Protein AF-A0A8K0QST6-F1 (afdb_monomer)

Mean predicted aligned error: 19.95 Å

InterPro domains:
  IPR013087 Zinc finger C2H2-type [PS50157] (115-146)

Foldseek 3Di:
DDDDDDDDDDDDDDDDPDPPDDPPDDPDPPDDPDDDDDDPPPDPPPPPPPPDDDDDDPPPPPPPPPPDPDDDDDDDPPDPDDPPPPPPPVPPPPPVPPPPCPVPDQWDQDPVRWTAGPDPVRPPDTHNDPVVSVVCCCQPVPPDQDFAAAPPCPDCRHPNNVHGTDSDPVVNVVCCVVPPD

Organism: NCBI:txid798071

Solvent-accessible surface area (backbone atoms only — not comparable to full-atom values): 12922 Å² total; per-residue (Å²): 143,80,87,87,75,84,84,81,81,80,80,84,76,86,76,80,81,76,83,78,80,74,78,80,78,78,82,73,85,76,78,77,82,81,89,80,77,93,72,90,77,85,72,78,77,79,77,77,84,71,82,78,76,83,88,76,79,89,75,80,74,78,76,77,78,80,73,78,91,76,76,91,76,85,79,73,95,81,75,89,74,74,89,69,81,72,77,70,77,68,74,82,76,74,71,76,74,84,62,88,65,68,74,77,78,68,50,49,78,44,96,88,68,31,35,30,50,67,49,80,96,40,67,87,48,70,27,84,43,69,70,55,47,55,49,46,43,60,72,72,63,42,87,80,68,64,73,44,61,48,86,50,68,88,39,66,40,4,73,84,58,69,37,72,59,30,80,42,68,70,58,45,54,53,46,45,57,73,76,68,107

pLDDT: mean 72.48, std 19.53, range [37.81, 97.88]

Sequence (181 aa):
MDLNQPLLYTAPGTSSLVEMSCPAATASSFDPPSSSNLIPHSIQHTIWTGAVTNNGEPSCNFETHASDFRSLQDPSADDVIYLGQRSRKRRAVAEAIDTDDAAMRIGSVLSNRKFACDDEDCAGQTFARLAELRRHHFTHHAVDKPNFWCHVPTCPRSVSRGGEAFHRRDKLVAHVKSMHS

Secondary structure (DSSP, 8-state):
---------PPP------------------PPP--------------------S----------------------S-----------------------------EEE-TTS-EEE-SGGGTT-EESSHHHHHHHHHHHT-SS-PPB-B--TTSTTBGGGT-PPBSSHHHHHHHHHHH--

Radius of gyration: 31.67 Å; Cα contacts (8 Å, |Δi|>4): 102; chains: 1; bounding box: 87×80×59 Å

Structure (mmCIF, N/CA/C/O backbone):
data_AF-A0A8K0QST6-F1
#
_entry.id   AF-A0A8K0QST6-F1
#
loop_
_atom_site.group_PDB
_atom_site.id
_atom_site.type_symbol
_atom_site.label_atom_id
_atom_site.label_alt_id
_atom_site.label_comp_id
_atom_site.label_asym_id
_atom_site.label_entity_id
_atom_site.label_seq_id
_atom_site.pdbx_PDB_ins_code
_atom_site.Cartn_x
_atom_site.Cartn_y
_atom_site.Cartn_z
_atom_site.occupancy
_atom_site.B_iso_or_equiv
_atom_site.auth_seq_id
_atom_site.auth_comp_id
_atom_site.auth_asym_id
_atom_site.auth_atom_id
_atom_site.pdbx_PDB_model_num
ATOM 1 N N . MET A 1 1 ? 54.397 -19.574 34.431 1.00 53.00 1 MET A N 1
ATOM 2 C CA . MET A 1 1 ? 54.732 -19.300 33.024 1.00 53.00 1 MET A CA 1
ATOM 3 C C . MET A 1 1 ? 53.508 -19.659 32.219 1.00 53.00 1 MET A C 1
ATOM 5 O O . MET A 1 1 ? 53.265 -20.840 32.059 1.00 53.00 1 MET A O 1
ATOM 9 N N . ASP A 1 2 ? 52.723 -18.671 31.802 1.00 50.09 2 ASP A N 1
ATOM 10 C CA . ASP A 1 2 ? 51.681 -18.877 30.796 1.00 50.09 2 ASP A CA 1
ATOM 11 C C . ASP A 1 2 ? 51.633 -17.619 29.924 1.00 50.09 2 ASP A C 1
ATOM 13 O O . ASP A 1 2 ? 51.472 -16.501 30.419 1.00 50.09 2 ASP A O 1
ATOM 17 N N . LEU A 1 3 ? 51.963 -17.811 28.64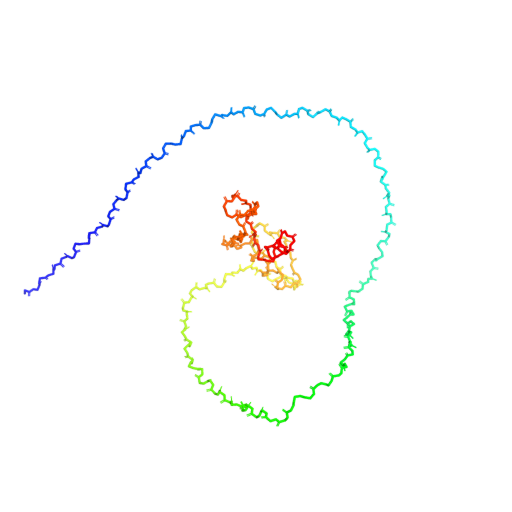8 1.00 63.06 3 LEU A N 1
ATOM 18 C CA . LEU A 1 3 ? 52.225 -16.782 27.646 1.00 63.06 3 LEU A CA 1
ATOM 19 C C . LEU A 1 3 ? 50.901 -16.346 27.018 1.00 63.06 3 LEU A C 1
ATOM 21 O O . LEU A 1 3 ? 50.389 -16.983 26.104 1.00 63.06 3 LEU A O 1
ATOM 25 N N . ASN A 1 4 ? 50.367 -15.229 27.503 1.00 67.12 4 ASN A N 1
ATOM 26 C CA . ASN A 1 4 ? 49.232 -14.541 26.903 1.00 67.12 4 ASN A CA 1
ATOM 27 C C . ASN A 1 4 ? 49.709 -13.774 25.652 1.00 67.12 4 ASN A C 1
ATOM 29 O O . ASN A 1 4 ? 50.319 -12.709 25.772 1.00 67.12 4 ASN A O 1
ATOM 33 N N . GLN A 1 5 ? 49.510 -14.347 24.460 1.00 67.75 5 GLN A N 1
ATOM 34 C CA . GLN A 1 5 ? 49.808 -13.686 23.185 1.00 67.75 5 GLN A CA 1
ATOM 35 C C . GLN A 1 5 ? 48.589 -12.906 22.660 1.00 67.75 5 GLN A C 1
ATOM 37 O O . GLN A 1 5 ? 47.498 -13.472 22.587 1.00 67.75 5 GLN A O 1
ATOM 42 N N . PRO A 1 6 ? 48.753 -11.642 22.225 1.00 68.50 6 PRO A N 1
ATOM 43 C CA . PRO A 1 6 ? 47.691 -10.896 21.563 1.00 68.50 6 PRO A CA 1
ATOM 44 C C . PRO A 1 6 ? 47.579 -11.283 20.079 1.00 68.50 6 PRO A C 1
ATOM 46 O O . PRO A 1 6 ? 48.554 -11.230 19.327 1.00 68.50 6 PRO A O 1
ATOM 49 N N . LEU A 1 7 ? 46.366 -11.632 19.648 1.00 65.81 7 LEU A N 1
ATOM 50 C CA . LEU A 1 7 ? 46.022 -11.827 18.240 1.00 65.81 7 LEU A CA 1
ATOM 51 C C . LEU A 1 7 ? 45.989 -10.469 17.522 1.00 65.81 7 LEU A C 1
ATOM 53 O O . LEU A 1 7 ? 45.112 -9.642 17.766 1.00 65.81 7 LEU A O 1
ATOM 57 N N . LEU A 1 8 ? 46.949 -10.245 16.625 1.00 60.12 8 LEU A N 1
ATOM 58 C CA . LEU A 1 8 ? 46.965 -9.110 15.703 1.00 60.12 8 LEU A CA 1
ATOM 59 C C . LEU A 1 8 ? 45.936 -9.350 14.589 1.00 60.12 8 LEU A C 1
ATOM 61 O O . LEU A 1 8 ? 46.171 -10.128 13.667 1.00 60.12 8 LEU A O 1
ATOM 65 N N . TYR A 1 9 ? 44.788 -8.682 14.682 1.00 65.62 9 TYR A N 1
ATOM 66 C CA . TYR A 1 9 ? 43.758 -8.686 13.645 1.00 65.62 9 TYR A CA 1
ATOM 67 C C . TYR A 1 9 ? 44.162 -7.729 12.515 1.00 65.62 9 TYR A C 1
ATOM 69 O O . TYR A 1 9 ? 44.248 -6.516 12.707 1.00 65.62 9 TYR A O 1
ATOM 77 N N . THR A 1 10 ? 44.456 -8.274 11.336 1.00 62.53 10 THR A N 1
ATOM 78 C CA . THR A 1 10 ? 44.800 -7.503 10.134 1.00 62.53 10 THR A CA 1
ATOM 79 C C . THR A 1 10 ? 43.512 -7.009 9.470 1.00 62.53 10 THR A C 1
ATOM 81 O O . THR A 1 10 ? 42.653 -7.809 9.104 1.00 62.53 10 THR A O 1
ATOM 84 N N . ALA A 1 11 ? 43.352 -5.692 9.335 1.00 64.88 11 ALA A N 1
ATOM 85 C CA . ALA A 1 11 ? 42.203 -5.088 8.663 1.00 64.88 11 ALA A CA 1
ATOM 86 C C . ALA A 1 11 ? 42.247 -5.332 7.136 1.00 64.88 11 ALA A C 1
ATOM 88 O O . ALA A 1 11 ? 43.329 -5.273 6.545 1.00 64.88 11 ALA A O 1
ATOM 89 N N . PRO A 1 12 ? 41.101 -5.575 6.472 1.00 63.59 12 PRO A N 1
ATOM 90 C CA . PRO A 1 12 ? 41.053 -5.724 5.025 1.00 63.59 12 PRO A CA 1
ATOM 91 C C . PRO A 1 12 ? 41.121 -4.374 4.294 1.00 63.59 12 PRO A C 1
ATOM 93 O O . PRO A 1 12 ? 40.372 -3.445 4.581 1.00 63.59 12 PRO A O 1
ATOM 96 N N . GLY A 1 13 ? 42.037 -4.344 3.323 1.00 55.75 13 GLY A N 1
ATOM 97 C CA . GLY A 1 13 ? 42.073 -3.565 2.082 1.00 55.75 13 GLY A CA 1
ATOM 98 C C . GLY A 1 13 ? 41.191 -2.325 1.958 1.00 55.75 13 GLY A C 1
ATOM 99 O O . GLY A 1 13 ? 39.999 -2.405 1.667 1.00 55.75 13 GLY A O 1
ATOM 100 N N . THR A 1 14 ? 41.843 -1.168 2.003 1.00 55.06 14 THR A N 1
ATOM 101 C CA . THR A 1 14 ? 41.361 0.082 1.420 1.00 55.06 14 THR A CA 1
ATOM 102 C C . THR A 1 14 ? 41.120 -0.109 -0.080 1.00 55.06 14 THR A C 1
ATOM 104 O O . THR A 1 14 ? 42.050 -0.186 -0.882 1.00 55.06 14 THR A O 1
ATOM 107 N N . SER A 1 15 ? 39.850 -0.210 -0.472 1.00 58.59 15 SER A N 1
ATOM 108 C CA . SER A 1 15 ? 39.467 -0.157 -1.881 1.00 58.59 15 SER A CA 1
ATOM 109 C C . SER A 1 15 ? 39.685 1.259 -2.401 1.00 58.59 15 SER A C 1
ATOM 111 O O . SER A 1 15 ? 39.132 2.229 -1.887 1.00 58.59 15 SER A O 1
ATOM 113 N N . SER A 1 16 ? 40.554 1.340 -3.402 1.00 58.97 16 SER A N 1
ATOM 114 C CA . SER A 1 16 ? 40.892 2.519 -4.186 1.00 58.97 16 SER A CA 1
ATOM 115 C C . SER A 1 16 ? 39.624 3.190 -4.731 1.00 58.97 16 SER A C 1
ATOM 117 O O . SER A 1 16 ? 38.897 2.606 -5.533 1.00 58.97 16 SER A O 1
ATOM 119 N N . LEU A 1 17 ? 39.356 4.415 -4.274 1.00 52.00 17 LEU A N 1
ATOM 120 C CA . LEU A 1 17 ? 38.389 5.316 -4.893 1.00 52.00 17 LEU A CA 1
ATOM 121 C C . LEU A 1 17 ? 38.984 5.799 -6.216 1.00 52.00 17 LEU A C 1
ATOM 123 O O . LEU A 1 17 ? 39.862 6.658 -6.239 1.00 52.00 17 LEU A O 1
ATOM 127 N N . VAL A 1 18 ? 38.517 5.224 -7.319 1.00 67.25 18 VAL A N 1
ATOM 128 C CA . VAL A 1 18 ? 38.707 5.807 -8.645 1.00 67.25 18 VAL A CA 1
ATOM 129 C C . VAL A 1 18 ? 37.730 6.978 -8.740 1.00 67.25 18 VAL A C 1
ATOM 131 O O . VAL A 1 18 ? 36.517 6.775 -8.772 1.00 67.25 18 VAL A O 1
ATOM 134 N N . GLU A 1 19 ? 38.251 8.205 -8.727 1.00 60.53 19 GLU A N 1
ATOM 135 C CA . GLU A 1 19 ? 37.489 9.409 -9.058 1.00 60.53 19 GLU A CA 1
ATOM 136 C C . GLU A 1 19 ? 36.952 9.287 -10.490 1.00 60.53 19 GLU 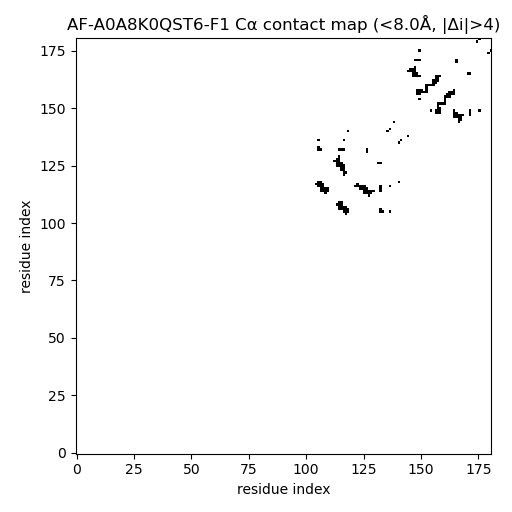A C 1
ATOM 138 O O . GLU A 1 19 ? 37.661 9.496 -11.475 1.00 60.53 19 GLU A O 1
ATOM 143 N N . MET A 1 20 ? 35.674 8.942 -10.618 1.00 67.75 20 MET A N 1
ATOM 144 C CA . MET A 1 20 ? 34.923 9.143 -11.851 1.00 67.75 20 MET A CA 1
ATOM 145 C C . MET A 1 20 ? 34.547 10.621 -11.934 1.00 67.75 20 MET A C 1
ATOM 147 O O . MET A 1 20 ? 33.553 11.071 -11.369 1.00 67.75 20 MET A O 1
ATOM 151 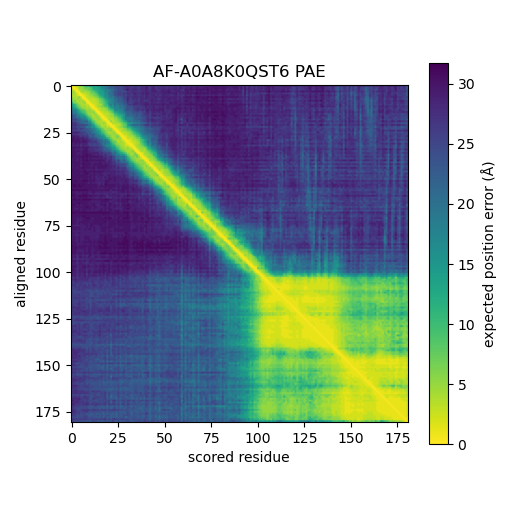N N . SER A 1 21 ? 35.392 11.381 -12.630 1.00 69.56 21 SER A N 1
ATOM 152 C CA . SER A 1 21 ? 35.118 12.759 -13.027 1.00 69.56 21 SER A CA 1
ATOM 153 C C . SER A 1 21 ? 33.932 12.775 -13.999 1.00 69.56 21 SER A C 1
ATOM 155 O O . SER A 1 21 ? 34.039 12.333 -15.144 1.00 69.56 21 SER A O 1
ATOM 157 N N . CYS A 1 22 ? 32.772 13.231 -13.528 1.00 62.06 22 CYS A N 1
ATOM 158 C CA . CYS A 1 22 ? 31.601 13.444 -14.371 1.00 62.06 22 CYS A CA 1
ATOM 159 C C . CYS A 1 22 ? 31.826 14.685 -15.255 1.00 62.06 22 CYS A C 1
ATOM 161 O O . CYS A 1 22 ? 32.106 15.758 -14.713 1.00 62.06 22 CYS A O 1
ATOM 163 N N . PRO A 1 23 ? 31.670 14.602 -16.589 1.00 66.81 23 PRO A N 1
ATOM 164 C CA . PRO A 1 23 ? 31.668 15.791 -17.428 1.00 66.81 23 PRO A CA 1
ATOM 165 C C . PRO A 1 23 ? 30.451 16.652 -17.075 1.00 66.81 23 PRO A C 1
ATOM 167 O O . PRO A 1 23 ? 29.322 16.162 -17.011 1.00 66.81 23 PRO A O 1
ATOM 170 N N . ALA A 1 24 ? 30.697 17.939 -16.835 1.00 54.19 24 ALA A N 1
ATOM 171 C CA . ALA A 1 24 ? 29.668 18.935 -16.593 1.00 54.19 24 ALA A CA 1
ATOM 172 C C . ALA A 1 24 ? 28.639 18.907 -17.733 1.00 54.19 24 ALA A C 1
ATOM 174 O O . ALA A 1 24 ? 28.949 19.242 -18.879 1.00 54.19 24 ALA A O 1
ATOM 175 N N . ALA A 1 25 ? 27.413 18.490 -17.411 1.00 53.12 25 ALA A N 1
ATOM 176 C CA . ALA A 1 25 ? 26.279 18.610 -18.305 1.00 53.12 25 ALA A CA 1
ATOM 177 C C . ALA A 1 25 ? 26.068 20.099 -18.593 1.00 53.12 25 ALA A C 1
ATOM 179 O O . ALA A 1 25 ? 25.740 20.894 -17.712 1.00 53.12 25 ALA A O 1
ATOM 180 N N . THR A 1 26 ? 26.322 20.472 -19.839 1.00 62.22 26 THR A N 1
ATOM 181 C CA . THR A 1 26 ? 26.028 21.785 -20.390 1.00 62.22 26 THR A CA 1
ATOM 182 C C . THR A 1 26 ? 24.521 21.984 -20.271 1.00 62.22 26 THR A C 1
ATOM 184 O O . THR A 1 26 ? 23.742 21.255 -20.882 1.00 62.22 26 THR A O 1
ATOM 187 N N . ALA A 1 27 ? 24.106 22.934 -19.435 1.00 50.72 27 ALA A N 1
ATOM 188 C CA . ALA A 1 27 ? 22.718 23.340 -19.314 1.00 50.72 27 ALA A CA 1
ATOM 189 C C . ALA A 1 27 ? 22.259 23.926 -20.658 1.00 50.72 27 ALA A C 1
ATOM 191 O O . ALA A 1 27 ? 22.516 25.089 -20.961 1.00 50.72 27 ALA A O 1
ATOM 192 N N . SER A 1 28 ? 21.609 23.109 -21.488 1.00 58.53 28 SER A N 1
ATOM 193 C CA . SER A 1 28 ? 20.831 23.611 -22.612 1.00 58.53 28 SER A CA 1
ATOM 194 C C . SER A 1 28 ? 19.585 24.275 -22.038 1.00 58.53 28 SER A C 1
ATOM 196 O O . SER A 1 28 ? 18.713 23.601 -21.484 1.00 58.53 28 SER A O 1
ATOM 198 N N . SER A 1 29 ? 19.528 25.597 -22.150 1.00 55.06 29 SER A N 1
ATOM 199 C CA . SER A 1 29 ? 18.337 26.407 -21.934 1.00 55.06 29 SER A CA 1
ATOM 200 C C . SER A 1 29 ? 17.209 25.887 -22.825 1.00 55.06 29 SER A C 1
ATOM 202 O O . SER A 1 29 ? 17.181 26.139 -24.027 1.00 55.06 29 SER A O 1
ATOM 204 N N . PHE A 1 30 ? 16.304 25.107 -22.242 1.00 59.19 30 PHE A N 1
ATOM 205 C CA . PHE A 1 30 ? 15.021 24.810 -22.858 1.00 59.19 30 PHE A CA 1
ATOM 206 C C . PHE A 1 30 ? 14.083 25.944 -22.462 1.00 59.19 30 PHE A C 1
ATOM 208 O O . PHE A 1 30 ? 13.578 25.981 -21.339 1.00 59.19 30 PHE A O 1
ATOM 215 N N . ASP A 1 31 ? 13.912 26.902 -23.368 1.00 61.91 31 ASP A N 1
ATOM 216 C CA . ASP A 1 31 ? 12.886 27.928 -23.246 1.00 61.91 31 ASP A CA 1
ATOM 217 C C . ASP A 1 31 ? 11.511 27.242 -23.154 1.00 61.91 31 ASP A C 1
ATOM 219 O O . ASP A 1 31 ? 11.150 26.469 -24.051 1.00 61.91 31 ASP A O 1
ATOM 223 N N . PRO A 1 32 ? 10.721 27.465 -22.087 1.00 70.69 32 PRO A N 1
ATOM 224 C CA . PRO A 1 32 ? 9.349 26.987 -22.060 1.00 70.69 32 PRO A CA 1
ATOM 225 C C . PRO A 1 32 ? 8.548 27.725 -23.145 1.00 70.69 32 PRO A C 1
ATOM 227 O O . PRO A 1 32 ? 8.639 28.953 -23.240 1.00 70.69 32 PRO A O 1
ATOM 230 N N . PRO A 1 33 ? 7.740 27.026 -23.966 1.00 63.94 33 PRO A N 1
ATOM 231 C CA . PRO A 1 33 ? 6.878 27.699 -24.921 1.00 63.94 33 PRO A CA 1
ATOM 232 C C . PRO A 1 33 ? 5.880 28.581 -24.171 1.00 63.94 33 PRO A C 1
ATOM 234 O O . PRO A 1 33 ? 5.115 28.122 -23.322 1.00 63.94 33 PRO A O 1
ATOM 237 N N . SER A 1 34 ? 5.930 29.866 -24.509 1.00 59.41 34 SER A N 1
ATOM 238 C CA . SER A 1 34 ? 5.042 30.918 -24.036 1.00 59.41 34 SER A CA 1
ATOM 239 C C . SER A 1 34 ? 3.576 30.510 -24.212 1.00 59.41 34 SER A C 1
ATOM 241 O O . SER A 1 34 ? 3.081 30.333 -25.327 1.00 59.41 34 SER A O 1
ATOM 243 N N . SER A 1 35 ? 2.882 30.348 -23.087 1.00 58.91 35 SER A N 1
ATOM 244 C CA . SER A 1 35 ? 1.444 30.112 -23.019 1.00 58.91 35 SER A CA 1
ATOM 245 C C . SER A 1 35 ? 0.698 31.345 -23.520 1.00 58.91 35 SER A C 1
ATOM 247 O O . SER A 1 35 ? 0.561 32.342 -22.816 1.00 58.91 35 SER A O 1
ATOM 249 N N . SER A 1 36 ? 0.195 31.285 -24.746 1.00 63.81 36 SER A N 1
ATOM 250 C CA . SER A 1 36 ? -0.746 32.265 -25.289 1.00 63.81 36 SER A CA 1
ATOM 251 C C . SER A 1 36 ? -1.798 31.539 -26.110 1.00 63.81 36 SER A C 1
ATOM 253 O O . SER A 1 36 ? -1.732 31.530 -27.330 1.00 63.81 36 SER A O 1
ATOM 255 N N . ASN A 1 37 ? -2.760 30.904 -25.441 1.00 53.31 37 ASN A N 1
ATOM 256 C CA . ASN A 1 37 ? -4.045 30.580 -26.054 1.00 53.31 37 ASN A CA 1
ATOM 257 C C . ASN A 1 37 ? -5.152 30.731 -25.012 1.00 53.31 37 ASN A C 1
ATOM 259 O O . ASN A 1 37 ? -5.461 29.831 -24.234 1.00 53.31 37 ASN A O 1
ATOM 263 N N . LEU A 1 38 ? -5.723 31.932 -25.016 1.00 55.31 38 LEU A N 1
ATOM 264 C CA . LEU A 1 38 ? -7.055 32.220 -24.514 1.00 55.31 38 LEU A CA 1
ATOM 265 C C . LEU A 1 38 ? -8.051 31.396 -25.339 1.00 55.31 38 LEU A C 1
ATOM 267 O O . LEU A 1 38 ? -8.293 31.711 -26.502 1.00 55.31 38 LEU A O 1
ATOM 271 N N . ILE A 1 39 ? -8.642 30.363 -24.741 1.00 64.19 39 ILE A N 1
ATOM 272 C CA . ILE A 1 39 ? -9.889 29.785 -25.244 1.00 64.19 39 ILE A CA 1
ATOM 273 C C . ILE A 1 39 ? -10.935 29.889 -24.130 1.00 64.19 39 ILE A C 1
ATOM 275 O O . ILE A 1 39 ? -10.788 29.234 -23.096 1.00 64.19 39 ILE A O 1
ATOM 279 N N . PRO A 1 40 ? -12.001 30.688 -24.307 1.00 59.72 40 PRO A N 1
ATOM 280 C CA . PRO A 1 40 ? -13.148 30.657 -23.419 1.00 59.72 40 PRO A CA 1
ATOM 281 C C . PRO A 1 40 ? -14.006 29.438 -23.773 1.00 59.72 40 PRO A C 1
ATOM 283 O O . PRO A 1 40 ? -14.875 29.499 -24.640 1.00 59.72 40 PRO A O 1
ATOM 286 N N . HIS A 1 41 ? -13.782 28.313 -23.096 1.00 51.91 41 HIS A N 1
ATOM 287 C CA . HIS A 1 41 ? -14.780 27.249 -23.084 1.00 51.91 41 HIS A CA 1
ATOM 288 C C . HIS A 1 41 ? -15.843 27.589 -22.043 1.00 51.91 41 HIS A C 1
ATOM 290 O O . HIS A 1 41 ? -15.673 27.391 -20.843 1.00 51.91 41 HIS A O 1
ATOM 296 N N . SER A 1 42 ? -16.951 28.124 -22.555 1.00 58.53 42 SER A N 1
ATOM 297 C CA . SER A 1 42 ? -18.263 28.108 -21.919 1.00 58.53 42 SER A CA 1
ATOM 298 C C . SER A 1 42 ? -18.635 26.654 -21.613 1.00 58.53 42 SER A C 1
ATOM 300 O O . SER A 1 42 ? -19.193 25.944 -22.449 1.00 58.53 42 SER A O 1
ATOM 302 N N . ILE A 1 43 ? -18.246 26.178 -20.432 1.00 57.97 43 ILE A N 1
ATOM 303 C CA . ILE A 1 43 ? -18.738 24.923 -19.877 1.00 57.97 43 ILE A CA 1
ATOM 304 C C . ILE A 1 43 ? -20.046 25.283 -19.188 1.00 57.97 43 ILE A C 1
ATOM 306 O O . ILE A 1 43 ? -20.066 25.862 -18.103 1.00 57.97 43 ILE A O 1
ATOM 310 N N . GLN A 1 44 ? -21.153 24.974 -19.858 1.00 55.97 44 GLN A N 1
ATOM 311 C CA . GLN A 1 44 ? -22.447 24.927 -19.203 1.00 55.97 44 GLN A CA 1
ATOM 312 C C . GLN A 1 44 ? -22.340 23.921 -18.056 1.00 55.97 44 GLN A C 1
ATOM 314 O O . GLN A 1 44 ? -22.204 22.718 -18.270 1.00 55.97 44 GLN A O 1
ATOM 319 N N . HIS A 1 45 ? -22.358 24.430 -16.827 1.00 48.12 45 HIS A N 1
ATOM 320 C CA . HIS A 1 45 ? -22.594 23.621 -15.648 1.00 48.12 45 HIS A CA 1
ATOM 321 C C . HIS A 1 45 ? -24.020 23.082 -15.755 1.00 48.12 45 HIS A C 1
ATOM 323 O O . HIS A 1 45 ? -24.981 23.776 -15.425 1.00 48.12 45 HIS A O 1
ATOM 329 N N . THR A 1 46 ? -24.175 21.849 -16.232 1.00 55.19 46 THR A N 1
ATOM 330 C CA . THR A 1 46 ? -25.407 21.096 -16.016 1.00 55.19 46 THR A CA 1
ATOM 331 C C . THR A 1 46 ? -25.491 20.838 -14.519 1.00 55.19 46 THR A C 1
ATOM 333 O O . THR A 1 46 ? -24.799 19.982 -13.970 1.00 55.19 46 THR A O 1
ATOM 336 N N . ILE A 1 47 ? -26.283 21.661 -13.840 1.00 57.94 47 ILE A N 1
ATOM 337 C CA . ILE A 1 47 ? -26.603 21.524 -12.427 1.00 57.94 47 ILE A CA 1
ATOM 338 C C . ILE A 1 47 ? -27.354 20.199 -12.277 1.00 57.94 47 ILE A C 1
ATOM 340 O O . ILE A 1 47 ? -28.540 20.109 -12.584 1.00 57.94 47 ILE A O 1
ATOM 344 N N . TRP A 1 48 ? -26.665 19.155 -11.822 1.00 44.31 48 TRP A N 1
ATOM 345 C CA . TRP A 1 48 ? -27.329 17.953 -11.338 1.00 44.31 48 TRP A CA 1
ATOM 346 C C . TRP A 1 48 ? -27.776 18.226 -9.902 1.00 44.31 48 TRP A C 1
ATOM 348 O O . TRP A 1 48 ? -27.058 17.973 -8.938 1.00 44.31 48 TRP A O 1
ATOM 358 N N . THR A 1 49 ? -28.983 18.766 -9.749 1.00 56.47 49 THR A N 1
ATOM 359 C CA . THR A 1 49 ? -29.728 18.752 -8.485 1.00 56.47 49 THR A CA 1
ATOM 360 C C . THR A 1 49 ? -30.233 17.333 -8.234 1.00 56.47 49 THR A C 1
ATOM 362 O O . THR A 1 49 ? -31.406 17.012 -8.396 1.00 56.47 49 THR A O 1
ATOM 365 N N . GLY A 1 50 ? -29.311 16.441 -7.874 1.00 41.12 50 GLY A N 1
ATOM 366 C CA . GLY A 1 50 ? -29.642 15.141 -7.312 1.00 41.12 50 GLY A CA 1
ATOM 367 C C . GLY A 1 50 ? -29.953 15.317 -5.832 1.00 41.12 50 GLY A C 1
ATOM 368 O O . GLY A 1 50 ? -29.041 15.441 -5.020 1.00 41.12 50 GLY A O 1
ATOM 369 N N . ALA A 1 51 ? -31.237 15.357 -5.484 1.00 46.84 51 ALA A N 1
ATOM 370 C CA . ALA A 1 51 ? -31.689 15.256 -4.105 1.00 46.84 51 ALA A CA 1
ATOM 371 C C . ALA A 1 51 ? -31.214 13.916 -3.514 1.00 46.84 51 ALA A C 1
ATOM 373 O O . ALA A 1 51 ? -31.755 12.860 -3.831 1.00 46.84 51 ALA A O 1
ATOM 374 N N . VAL A 1 52 ? -30.184 13.956 -2.666 1.00 49.72 52 VAL A N 1
ATOM 375 C CA . VAL A 1 52 ? -29.785 12.815 -1.837 1.00 49.72 52 VAL A CA 1
ATOM 376 C C . VAL A 1 52 ? -30.755 12.749 -0.664 1.00 49.72 52 VAL A C 1
ATOM 378 O O . VAL A 1 52 ? -30.618 13.461 0.331 1.00 49.72 52 VAL A O 1
ATOM 381 N N . THR A 1 53 ? -31.773 11.904 -0.790 1.00 52.03 53 THR A N 1
ATOM 382 C CA . THR A 1 53 ? -32.511 11.416 0.371 1.00 52.03 53 THR A CA 1
ATOM 383 C C . THR A 1 53 ? -31.595 10.482 1.153 1.00 52.03 53 THR A C 1
ATOM 385 O O . THR A 1 53 ? -31.150 9.453 0.646 1.00 52.03 53 THR A O 1
ATOM 388 N N . ASN A 1 54 ? -31.311 10.866 2.396 1.00 55.47 54 ASN A N 1
ATOM 389 C CA . ASN A 1 54 ? -30.814 9.972 3.432 1.00 55.47 54 ASN A CA 1
ATOM 390 C C . ASN A 1 54 ? -31.751 8.758 3.591 1.00 55.47 54 ASN A C 1
ATOM 392 O O . ASN A 1 54 ? -32.957 8.882 3.379 1.00 55.47 54 ASN A O 1
ATOM 396 N N . ASN A 1 55 ? -31.178 7.646 4.066 1.00 52.25 55 ASN A N 1
ATOM 397 C CA . ASN A 1 55 ? -31.809 6.371 4.450 1.00 52.25 55 ASN A CA 1
ATOM 398 C C . ASN A 1 55 ? -31.892 5.316 3.335 1.00 52.25 55 ASN A C 1
ATOM 400 O O . ASN A 1 55 ? -32.955 5.019 2.800 1.00 52.25 55 ASN A O 1
ATOM 404 N N . GLY A 1 56 ? -30.749 4.695 3.045 1.00 41.56 56 GLY A N 1
ATOM 405 C CA . GLY A 1 56 ? -30.669 3.420 2.340 1.00 41.56 56 GLY A CA 1
ATOM 406 C C . GLY A 1 56 ? -29.567 2.583 2.972 1.00 41.56 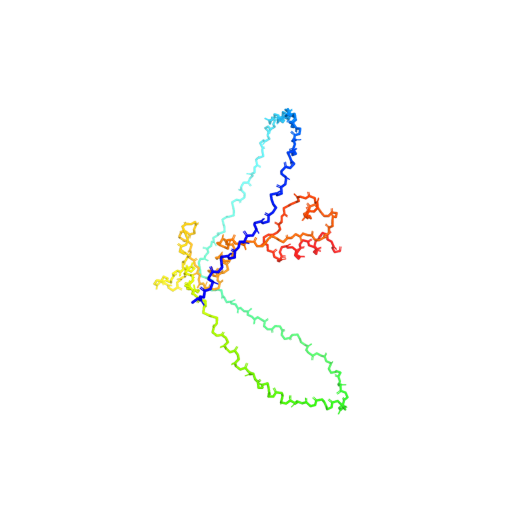56 GLY A C 1
ATOM 407 O O . GLY A 1 56 ? -28.386 2.864 2.784 1.00 41.56 56 GLY A O 1
ATOM 408 N N . GLU A 1 57 ? -29.959 1.613 3.789 1.00 39.78 57 GLU A N 1
ATOM 409 C CA . GLU A 1 57 ? -29.074 0.611 4.373 1.00 39.78 57 GLU A CA 1
ATOM 410 C C . GLU A 1 57 ? -28.231 -0.066 3.275 1.00 39.78 57 GLU A C 1
ATOM 412 O O . GLU A 1 57 ? -28.773 -0.418 2.223 1.00 39.78 57 GLU A O 1
ATOM 417 N N . PRO A 1 58 ? -26.922 -0.307 3.477 1.00 46.06 58 PRO A N 1
ATOM 418 C CA . PRO A 1 58 ? -26.179 -1.211 2.614 1.00 46.06 58 PRO A CA 1
ATOM 419 C C . PRO A 1 58 ? -26.619 -2.651 2.918 1.00 46.06 58 PRO A C 1
ATOM 421 O O . PRO A 1 58 ? -25.961 -3.371 3.666 1.00 46.06 58 PRO A O 1
ATOM 424 N N . SER A 1 59 ? -27.746 -3.070 2.336 1.00 45.59 59 SER A N 1
ATOM 425 C CA . SER A 1 59 ? -28.110 -4.481 2.231 1.00 45.59 59 SER A CA 1
ATOM 426 C C . SER A 1 59 ? -27.132 -5.134 1.263 1.00 45.59 59 SER A C 1
ATOM 428 O O . SER A 1 59 ? -27.248 -5.005 0.044 1.00 45.59 59 SER A O 1
ATOM 430 N N . CYS A 1 60 ? -26.116 -5.805 1.798 1.00 37.81 60 CYS A N 1
ATOM 431 C CA . CYS A 1 60 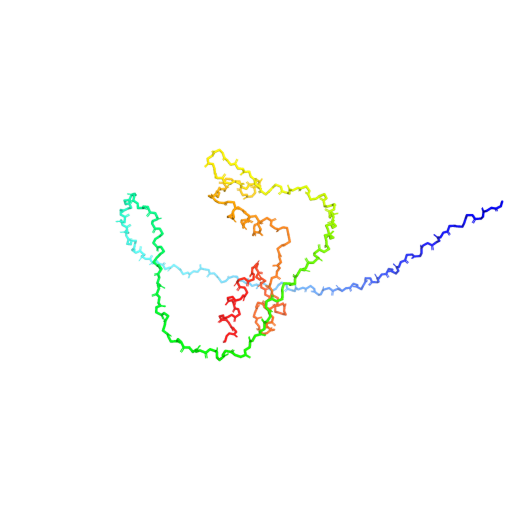? -25.320 -6.744 1.029 1.00 37.81 60 CYS A CA 1
ATOM 432 C C . CYS A 1 60 ? -26.181 -7.973 0.719 1.00 37.81 60 CYS A C 1
ATOM 434 O O . CYS A 1 60 ? -26.094 -9.007 1.379 1.00 37.81 60 CYS A O 1
ATOM 436 N N . ASN A 1 61 ? -27.005 -7.861 -0.321 1.00 41.03 61 ASN A N 1
ATOM 437 C CA . ASN A 1 61 ? -27.580 -9.020 -0.980 1.00 41.03 61 ASN A CA 1
ATOM 438 C C . ASN A 1 61 ? -26.419 -9.782 -1.630 1.00 41.03 61 ASN A C 1
ATOM 440 O O . ASN A 1 61 ? -26.006 -9.499 -2.752 1.00 41.03 61 ASN A O 1
ATOM 444 N N . PHE A 1 62 ? -25.846 -10.729 -0.892 1.00 41.91 62 PHE A N 1
ATOM 445 C CA . PHE A 1 62 ? -25.097 -11.821 -1.486 1.00 41.91 62 PHE A CA 1
ATOM 446 C C . PHE A 1 62 ? -26.136 -12.717 -2.168 1.00 41.91 62 PHE A C 1
ATOM 448 O O . PHE A 1 62 ? -26.635 -13.678 -1.583 1.00 41.91 62 PHE A O 1
ATOM 455 N N . GLU A 1 63 ? -26.539 -12.346 -3.386 1.00 39.28 63 GLU A N 1
ATOM 456 C CA . GLU A 1 63 ? -27.230 -13.271 -4.277 1.00 39.28 63 GLU A CA 1
ATOM 457 C C . GLU A 1 63 ? -26.246 -14.390 -4.593 1.00 39.28 63 GLU A C 1
ATOM 459 O O . GLU A 1 63 ? -25.348 -14.285 -5.430 1.00 39.28 63 GLU A O 1
ATOM 464 N N . THR A 1 64 ? -26.394 -15.464 -3.826 1.00 52.94 64 THR A N 1
ATOM 465 C CA . THR A 1 64 ? -25.807 -16.765 -4.093 1.00 52.94 64 THR A CA 1
ATOM 466 C C . THR A 1 64 ? -26.353 -17.224 -5.442 1.00 52.94 64 THR A C 1
ATOM 468 O O . THR A 1 64 ? -27.395 -17.872 -5.514 1.00 52.94 64 THR A O 1
ATOM 471 N N . HIS A 1 65 ? -25.673 -16.864 -6.529 1.00 49.12 65 HIS A N 1
ATOM 472 C CA . HIS A 1 65 ? -25.877 -17.504 -7.820 1.00 49.12 65 HIS A CA 1
ATOM 473 C C . HIS A 1 65 ? -25.392 -18.949 -7.691 1.00 49.12 65 HIS A C 1
ATOM 475 O O . HIS A 1 65 ? -24.238 -19.278 -7.958 1.00 49.12 65 HIS A O 1
ATOM 481 N N . ALA A 1 66 ? -26.299 -19.815 -7.243 1.00 51.56 66 ALA A N 1
ATOM 482 C CA . ALA A 1 66 ? -26.232 -21.247 -7.453 1.00 51.56 66 ALA A CA 1
ATOM 483 C C . ALA A 1 66 ? -26.429 -21.504 -8.953 1.00 51.56 66 ALA A C 1
ATOM 485 O O . ALA A 1 66 ? -27.509 -21.863 -9.409 1.00 51.56 66 ALA A O 1
ATOM 486 N N . SER A 1 67 ? -25.388 -21.251 -9.743 1.00 55.12 67 SER A N 1
ATOM 487 C CA . SER A 1 67 ? -25.316 -21.743 -11.111 1.00 55.12 67 SER A CA 1
ATOM 488 C C . SER A 1 67 ? -25.096 -23.252 -11.056 1.00 55.12 67 SER A C 1
ATOM 490 O O . SER A 1 67 ? -23.999 -23.714 -10.745 1.00 55.12 67 SER A O 1
ATOM 492 N N . ASP A 1 68 ? -26.181 -23.983 -11.295 1.00 47.69 68 ASP A N 1
ATOM 493 C CA . ASP A 1 68 ? -26.242 -25.231 -12.055 1.00 47.69 68 ASP A CA 1
ATOM 494 C C . ASP A 1 68 ? -24.943 -26.044 -12.119 1.00 47.69 68 ASP A C 1
ATOM 496 O O . ASP A 1 68 ? -24.177 -26.026 -13.084 1.00 47.69 68 ASP A O 1
ATOM 500 N N . PHE A 1 69 ? -24.764 -26.849 -11.076 1.00 50.56 69 PHE A N 1
ATOM 501 C CA . PHE A 1 69 ? -23.908 -28.023 -11.064 1.00 50.56 69 PHE A CA 1
ATOM 502 C C . PHE A 1 69 ? -24.539 -29.097 -11.964 1.00 50.56 69 PHE A C 1
ATOM 504 O O . PHE A 1 69 ? -25.271 -29.974 -11.504 1.00 50.56 69 PHE A O 1
ATOM 511 N N . ARG A 1 70 ? -24.309 -29.003 -13.277 1.00 57.59 70 ARG A N 1
ATOM 512 C CA . ARG A 1 70 ? -24.647 -30.075 -14.218 1.00 57.59 70 ARG A CA 1
ATOM 513 C C . ARG A 1 70 ? -23.417 -30.909 -14.562 1.00 57.59 70 ARG A C 1
ATOM 515 O O . ARG A 1 70 ? -22.420 -30.400 -15.059 1.00 57.59 70 ARG A O 1
ATOM 522 N N . SER A 1 71 ? -23.625 -32.217 -14.418 1.00 57.56 71 SER A N 1
ATOM 523 C CA . SER A 1 71 ? -22.937 -33.325 -15.084 1.00 57.56 71 SER A CA 1
ATOM 524 C C . SER A 1 71 ? -21.648 -33.858 -14.453 1.00 57.56 71 SER A C 1
ATOM 526 O O . SER A 1 71 ? -20.536 -33.601 -14.899 1.00 57.56 71 SER A O 1
ATOM 528 N N . LEU A 1 72 ? -21.875 -34.697 -13.437 1.00 56.91 72 LEU A N 1
ATOM 529 C CA . LEU A 1 72 ? -21.351 -36.063 -13.303 1.00 56.91 72 LEU A CA 1
ATOM 530 C C . LEU A 1 72 ? -20.407 -36.508 -14.435 1.00 56.91 72 LEU A C 1
ATOM 532 O O . LEU A 1 72 ? -20.844 -36.884 -15.524 1.00 56.91 72 LEU A O 1
ATOM 536 N N . GLN A 1 73 ? -19.117 -36.534 -14.125 1.00 60.06 73 GLN A N 1
ATOM 537 C CA . GLN A 1 73 ? -18.210 -37.555 -14.626 1.00 60.06 73 GLN A CA 1
ATOM 538 C C . GLN A 1 73 ? -17.750 -38.333 -13.402 1.00 60.06 73 GLN A C 1
ATOM 540 O O . GLN A 1 73 ? -17.093 -37.772 -12.529 1.00 60.06 73 GLN A O 1
ATOM 545 N N . ASP A 1 74 ? -18.175 -39.591 -13.329 1.00 55.50 74 ASP A N 1
ATOM 546 C CA . ASP A 1 74 ? -17.754 -40.566 -12.332 1.00 55.50 74 ASP A CA 1
ATOM 547 C C . ASP A 1 74 ? -16.257 -40.878 -12.508 1.00 55.50 74 ASP A C 1
ATOM 549 O O . ASP A 1 74 ? -15.876 -41.471 -13.524 1.00 55.50 74 ASP A O 1
ATOM 553 N N . PRO A 1 75 ? -15.376 -40.537 -11.549 1.00 60.56 75 PRO A N 1
ATOM 554 C CA . PRO A 1 75 ? -14.083 -41.187 -11.465 1.00 60.56 75 PRO A CA 1
ATOM 555 C C . PRO A 1 75 ? -14.292 -42.601 -10.907 1.00 60.56 75 PRO A C 1
ATOM 557 O O . PRO A 1 75 ? -14.600 -42.797 -9.734 1.00 60.56 75 PRO A O 1
ATOM 560 N N . SER A 1 76 ? -14.156 -43.569 -11.813 1.00 58.75 76 SER A N 1
ATOM 561 C CA . SER A 1 76 ? -13.864 -44.990 -11.596 1.00 58.75 76 SER A CA 1
ATOM 562 C C . SER A 1 76 ? -13.325 -45.325 -10.195 1.00 58.75 76 SER A C 1
ATOM 564 O O . SER A 1 76 ? -12.291 -44.811 -9.768 1.00 58.75 76 SER A O 1
ATOM 566 N N . ALA A 1 77 ? -14.021 -46.240 -9.520 1.00 60.72 77 ALA A N 1
ATOM 567 C CA . ALA A 1 77 ? -13.911 -46.604 -8.108 1.00 60.72 77 ALA A CA 1
ATOM 568 C C . ALA A 1 77 ? -12.649 -47.397 -7.692 1.00 60.72 77 ALA A C 1
ATOM 570 O O . ALA A 1 77 ? -12.703 -48.127 -6.707 1.00 60.72 77 ALA A O 1
ATOM 571 N N . ASP A 1 78 ? -11.515 -47.234 -8.376 1.00 58.84 78 ASP A N 1
ATOM 572 C CA . ASP A 1 78 ? -10.324 -48.078 -8.168 1.00 58.84 78 ASP A CA 1
ATOM 573 C C . ASP A 1 78 ? -9.032 -47.315 -7.829 1.00 58.84 78 ASP A C 1
ATOM 575 O O . ASP A 1 78 ? -7.941 -47.843 -8.012 1.00 58.84 78 ASP A O 1
ATOM 579 N N . ASP A 1 79 ? -9.120 -46.112 -7.250 1.00 50.75 79 ASP A N 1
ATOM 580 C CA . ASP A 1 79 ? -7.960 -45.479 -6.600 1.00 50.75 79 ASP A CA 1
ATOM 581 C C . ASP A 1 79 ? -8.237 -45.164 -5.128 1.00 50.75 79 ASP A C 1
ATOM 583 O O . ASP A 1 79 ? -8.464 -44.037 -4.678 1.00 50.75 79 ASP A O 1
ATOM 587 N N . VAL A 1 80 ? -8.179 -46.244 -4.351 1.00 57.25 80 VAL A N 1
ATOM 588 C CA . VAL A 1 80 ? -7.987 -46.251 -2.903 1.00 57.25 80 VAL A CA 1
ATOM 589 C C . VAL A 1 80 ? -6.599 -45.673 -2.591 1.00 57.25 80 VAL A C 1
ATOM 591 O O . VAL A 1 80 ? -5.654 -46.397 -2.291 1.00 57.25 80 VAL A O 1
ATOM 594 N N . ILE A 1 81 ? -6.454 -44.346 -2.611 1.00 56.66 81 ILE A N 1
ATOM 595 C CA . ILE A 1 81 ? -5.297 -43.673 -2.005 1.00 56.66 81 ILE A CA 1
ATOM 596 C C . ILE A 1 81 ? -5.692 -43.227 -0.595 1.00 56.66 81 ILE A C 1
ATOM 598 O O . ILE A 1 81 ? -6.144 -42.112 -0.352 1.00 56.66 81 ILE A O 1
ATOM 602 N N . TYR A 1 82 ? -5.536 -44.170 0.333 1.00 54.59 82 TYR A N 1
ATOM 603 C CA . TYR A 1 82 ? -5.109 -43.988 1.722 1.00 54.59 82 TYR A CA 1
ATOM 604 C C . TYR A 1 82 ? -5.214 -42.543 2.263 1.00 54.59 82 TYR A C 1
ATOM 606 O O . TYR A 1 82 ? -4.291 -41.734 2.116 1.00 54.59 82 TYR A O 1
ATOM 614 N N . LEU A 1 83 ? -6.277 -42.248 3.025 1.00 53.38 83 LEU A N 1
ATOM 615 C CA . LEU A 1 83 ? -6.252 -41.202 4.055 1.00 53.38 83 LEU A CA 1
ATOM 616 C C . LEU A 1 83 ? -5.306 -41.654 5.177 1.00 53.38 83 LEU A C 1
ATOM 618 O O . LEU A 1 83 ? -5.698 -41.967 6.299 1.00 53.38 83 LEU A O 1
ATOM 622 N N . GLY A 1 84 ? -4.021 -41.722 4.835 1.00 47.66 84 GLY A N 1
ATOM 623 C CA . GLY A 1 84 ? -2.931 -41.902 5.761 1.00 47.66 84 GLY A CA 1
ATOM 624 C C . GLY A 1 84 ? -2.905 -40.686 6.659 1.00 47.66 84 GLY A C 1
ATOM 625 O O . GLY A 1 84 ? -2.434 -39.617 6.267 1.00 47.66 84 GLY A O 1
ATOM 626 N N . GLN A 1 85 ? -3.414 -40.888 7.867 1.00 51.22 85 GLN A N 1
ATOM 627 C CA . GLN A 1 85 ? -3.147 -40.113 9.063 1.00 51.22 85 GLN A CA 1
ATOM 628 C C . GLN A 1 85 ? -1.632 -39.941 9.197 1.00 51.22 85 GLN A C 1
ATOM 630 O O . GLN A 1 85 ? -0.941 -40.661 9.914 1.00 51.22 85 GLN A O 1
ATOM 635 N N . ARG A 1 86 ? -1.077 -38.964 8.483 1.00 50.88 86 ARG A N 1
ATOM 636 C CA . ARG A 1 86 ? 0.247 -38.444 8.766 1.00 50.88 86 ARG A CA 1
ATOM 637 C C . ARG A 1 86 ? 0.063 -37.624 10.027 1.00 50.88 86 ARG A C 1
ATOM 639 O O . ARG A 1 86 ? -0.088 -36.405 9.963 1.00 50.88 86 ARG A O 1
ATOM 646 N N . SER A 1 87 ? 0.063 -38.333 11.159 1.00 52.72 87 SER A N 1
ATOM 647 C CA . SER A 1 87 ? 0.521 -37.857 12.457 1.00 52.72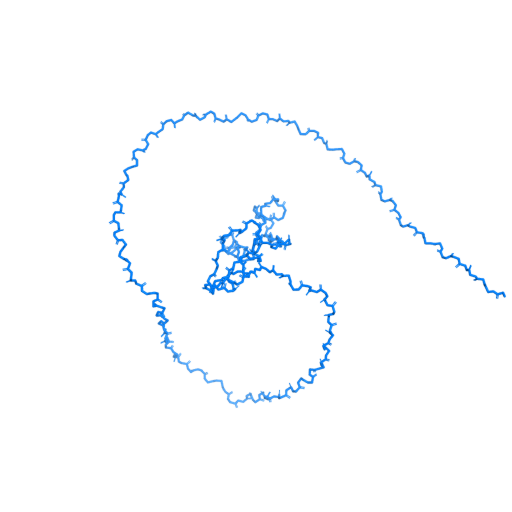 87 SER A CA 1
ATOM 648 C C . SER A 1 87 ? 1.872 -37.204 12.228 1.00 52.72 87 SER A C 1
ATOM 650 O O . SER A 1 87 ? 2.936 -37.794 12.411 1.00 52.72 87 SER A O 1
ATOM 652 N N . ARG A 1 88 ? 1.826 -35.959 11.752 1.00 57.25 88 ARG A N 1
ATOM 653 C CA . ARG A 1 88 ? 2.930 -35.031 11.812 1.00 57.25 88 ARG A CA 1
ATOM 654 C C . ARG A 1 88 ? 3.089 -34.822 13.299 1.00 57.25 88 ARG A C 1
ATOM 656 O O . ARG A 1 88 ? 2.435 -33.972 13.895 1.00 57.25 88 ARG A O 1
ATOM 663 N N . LYS A 1 89 ? 3.947 -35.659 13.876 1.00 53.59 89 LYS A N 1
ATOM 664 C CA . LYS A 1 89 ? 4.768 -35.380 15.040 1.00 53.59 89 LYS A CA 1
ATOM 665 C C . LYS A 1 89 ? 5.475 -34.068 14.710 1.00 53.59 89 LYS A C 1
ATOM 667 O O . LYS A 1 89 ? 6.606 -34.052 14.236 1.00 53.59 89 LYS A O 1
ATOM 672 N N . ARG A 1 90 ? 4.715 -32.971 14.795 1.00 57.50 90 ARG A N 1
ATOM 673 C CA . ARG A 1 90 ? 5.166 -31.597 14.688 1.00 57.50 90 ARG A CA 1
ATOM 674 C C . ARG A 1 90 ? 6.083 -31.486 15.879 1.00 57.50 90 ARG A C 1
ATOM 676 O O . ARG A 1 90 ? 5.626 -31.301 17.000 1.00 57.50 90 ARG A O 1
ATOM 683 N N . ARG A 1 91 ? 7.363 -31.763 15.630 1.00 55.75 91 ARG A N 1
ATOM 684 C CA . ARG A 1 91 ? 8.457 -31.352 16.487 1.00 55.75 91 ARG A CA 1
ATOM 685 C C . ARG A 1 91 ? 8.157 -29.891 16.779 1.00 55.75 91 ARG A C 1
ATOM 687 O O . ARG A 1 91 ? 8.248 -29.054 15.885 1.00 55.75 91 ARG A O 1
ATOM 694 N N . ALA A 1 92 ? 7.661 -29.654 17.987 1.00 58.00 92 ALA A N 1
ATOM 695 C CA . ALA A 1 92 ? 7.500 -28.350 18.577 1.00 58.00 92 ALA A CA 1
ATOM 696 C C . ALA A 1 92 ? 8.914 -27.813 18.784 1.00 58.00 92 ALA A C 1
ATOM 698 O O . ALA A 1 92 ? 9.452 -27.822 19.880 1.00 58.00 92 ALA A O 1
ATOM 699 N N . VAL A 1 93 ? 9.548 -27.426 17.683 1.00 58.41 93 VAL A N 1
ATOM 700 C CA . VAL A 1 93 ? 10.633 -26.464 17.697 1.00 58.41 93 VAL A CA 1
ATOM 701 C C . VA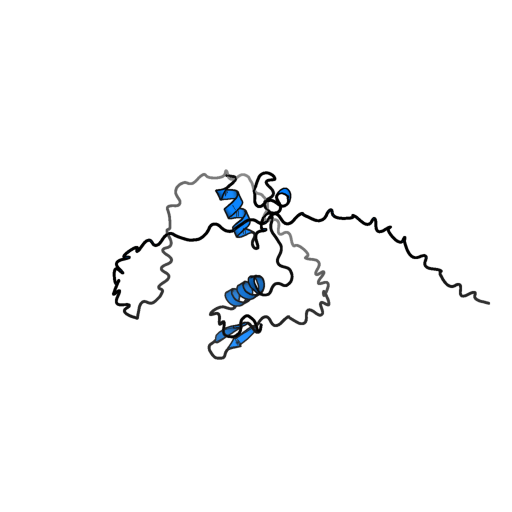L A 1 93 ? 9.914 -25.123 17.697 1.00 58.41 93 VAL A C 1
ATOM 703 O O . VAL A 1 93 ? 9.822 -24.430 16.690 1.00 58.41 93 VAL A O 1
ATOM 706 N N . ALA A 1 94 ? 9.265 -24.839 18.825 1.00 59.94 94 ALA A N 1
ATOM 707 C CA . ALA A 1 94 ? 9.012 -23.475 19.230 1.00 59.94 94 ALA A CA 1
ATOM 708 C C . ALA A 1 94 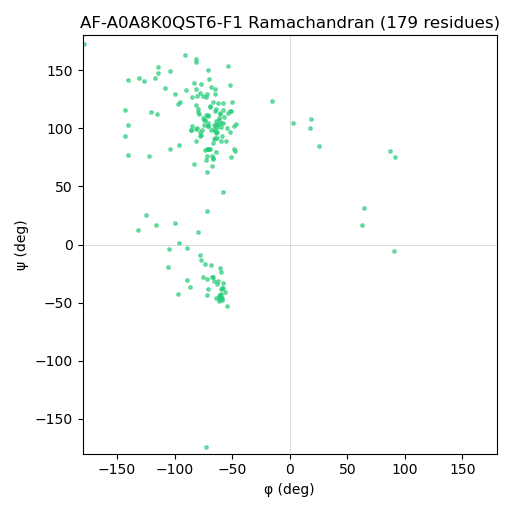? 10.383 -22.952 19.658 1.00 59.94 94 ALA A C 1
ATOM 710 O O . ALA A 1 94 ? 10.706 -22.941 20.842 1.00 59.94 94 ALA A O 1
ATOM 711 N N . GLU A 1 95 ? 11.238 -22.638 18.680 1.00 59.03 95 GLU A N 1
ATOM 712 C CA . GLU A 1 95 ? 12.275 -21.662 18.963 1.00 59.03 95 GLU A CA 1
ATOM 713 C C . GLU A 1 95 ? 11.518 -20.389 19.300 1.00 59.03 95 GLU A C 1
ATOM 715 O O . GLU A 1 95 ? 10.835 -19.804 18.455 1.00 59.03 95 GLU A O 1
ATOM 720 N N . ALA A 1 96 ? 11.537 -20.061 20.589 1.00 56.97 96 ALA A N 1
ATOM 721 C CA . ALA A 1 96 ? 11.206 -18.747 21.075 1.00 56.97 96 ALA A CA 1
ATOM 722 C C . ALA A 1 96 ? 12.197 -17.811 20.392 1.00 56.97 96 ALA A C 1
ATOM 724 O O . ALA A 1 96 ? 13.342 -17.682 20.817 1.00 56.97 96 ALA A O 1
ATOM 725 N N . ILE A 1 97 ? 11.778 -17.255 19.258 1.00 62.97 97 ILE A N 1
ATOM 726 C CA . ILE A 1 97 ? 12.431 -16.082 18.720 1.00 62.97 97 ILE A CA 1
ATOM 727 C C . ILE A 1 97 ? 12.204 -15.043 19.811 1.00 62.97 97 ILE A C 1
ATOM 729 O O . ILE A 1 97 ? 11.080 -14.583 20.011 1.00 62.97 97 ILE A O 1
ATOM 733 N N . ASP A 1 98 ? 13.258 -14.785 20.580 1.00 53.16 98 ASP A N 1
ATOM 734 C CA . ASP A 1 98 ? 13.355 -13.700 21.549 1.00 53.16 98 ASP A CA 1
ATOM 735 C C . ASP A 1 98 ? 13.482 -12.409 20.732 1.00 53.16 98 ASP A C 1
ATOM 737 O O . ASP A 1 98 ? 14.516 -11.754 20.645 1.00 53.16 98 ASP A O 1
ATOM 741 N N . THR A 1 99 ? 12.441 -12.135 19.951 1.00 58.25 99 THR A N 1
ATOM 742 C CA . THR A 1 99 ? 12.231 -10.834 19.367 1.00 58.25 99 THR A CA 1
ATOM 743 C C . THR A 1 99 ? 11.772 -9.977 20.524 1.00 58.25 99 THR A C 1
ATOM 745 O O . THR A 1 99 ? 10.606 -10.037 20.922 1.00 58.25 99 THR A O 1
ATOM 748 N N . ASP A 1 100 ? 12.658 -9.098 20.973 1.00 57.03 100 ASP A N 1
ATOM 749 C CA . ASP A 1 100 ? 12.304 -7.761 21.446 1.00 57.03 100 ASP A CA 1
ATOM 750 C C . ASP A 1 100 ? 11.571 -6.970 20.325 1.00 57.03 100 ASP A C 1
ATOM 752 O O . ASP A 1 100 ? 11.851 -5.803 20.055 1.00 57.03 100 ASP A O 1
ATOM 756 N N . ASP A 1 101 ? 10.609 -7.614 19.650 1.00 57.31 101 ASP A N 1
ATOM 757 C CA . ASP A 1 101 ? 9.504 -7.029 18.910 1.00 57.31 101 ASP A CA 1
ATOM 758 C C . ASP A 1 101 ? 8.635 -6.375 19.979 1.00 57.31 101 ASP A C 1
ATOM 760 O O . ASP A 1 101 ? 7.587 -6.883 20.391 1.00 57.31 101 ASP A O 1
ATOM 764 N N . ALA A 1 102 ? 9.112 -5.240 20.485 1.00 64.50 102 ALA A N 1
ATOM 765 C CA . ALA A 1 102 ? 8.274 -4.267 21.144 1.00 64.50 102 ALA A CA 1
ATOM 766 C C . ALA A 1 102 ? 7.132 -3.997 20.169 1.00 64.50 102 ALA A C 1
ATOM 768 O O . ALA A 1 102 ? 7.326 -3.276 19.195 1.00 64.50 102 ALA A O 1
ATOM 769 N N . ALA A 1 103 ? 6.001 -4.683 20.374 1.00 74.69 103 ALA A N 1
ATOM 770 C CA . ALA A 1 103 ? 4.905 -4.760 19.425 1.00 74.69 103 ALA A CA 1
ATOM 771 C C . ALA A 1 103 ? 4.581 -3.347 18.948 1.00 74.69 103 ALA A C 1
ATOM 773 O O . ALA A 1 103 ? 3.995 -2.557 19.695 1.00 74.69 103 ALA A O 1
ATOM 774 N N . MET A 1 104 ? 5.054 -3.016 17.741 1.00 82.31 104 MET A N 1
ATOM 775 C CA . MET A 1 104 ? 5.076 -1.635 17.292 1.00 82.31 104 MET A CA 1
ATOM 776 C C . MET A 1 104 ? 3.627 -1.182 17.207 1.00 82.31 104 MET A C 1
ATOM 778 O O . MET A 1 104 ? 2.809 -1.776 16.495 1.00 82.31 104 MET A O 1
ATOM 782 N N . ARG A 1 105 ? 3.273 -0.187 18.021 1.00 89.12 105 ARG A N 1
ATOM 783 C CA . ARG A 1 105 ? 1.904 0.306 18.080 1.00 89.12 105 ARG A CA 1
ATOM 784 C C . ARG A 1 105 ? 1.627 1.062 16.784 1.00 89.12 105 ARG A C 1
ATOM 786 O O . ARG A 1 105 ? 2.083 2.177 16.607 1.00 89.12 105 ARG A O 1
ATOM 793 N N . ILE A 1 106 ? 0.873 0.422 15.896 1.00 92.94 106 ILE A N 1
ATOM 794 C CA . ILE A 1 106 ? 0.429 0.977 14.607 1.00 92.94 106 ILE A CA 1
ATOM 795 C C . ILE A 1 106 ? -0.648 2.065 14.794 1.00 92.94 106 ILE A C 1
ATOM 797 O O . ILE A 1 106 ? -0.831 2.945 13.953 1.00 92.94 106 ILE A O 1
ATOM 801 N N . GLY A 1 107 ? -1.441 1.954 15.858 1.00 93.94 107 GLY A N 1
ATOM 802 C CA . GLY A 1 107 ? -2.588 2.819 16.078 1.00 93.94 107 GLY A CA 1
ATOM 803 C C . GLY A 1 107 ? -3.329 2.525 17.376 1.00 93.94 107 GLY A C 1
ATOM 804 O O . GLY A 1 107 ? -3.090 1.512 18.047 1.00 93.94 107 GLY A O 1
ATOM 805 N N . SER A 1 108 ? -4.288 3.390 17.680 1.00 95.56 108 SER A N 1
ATOM 806 C CA . SER A 1 108 ? -5.111 3.355 18.883 1.00 95.56 108 SER A CA 1
ATOM 807 C C . SER A 1 108 ? -6.587 3.072 18.570 1.00 95.56 108 SER A C 1
ATOM 809 O O . SER A 1 108 ? -7.101 3.328 17.476 1.00 95.56 108 SER A O 1
ATOM 811 N N . VAL A 1 109 ? -7.293 2.480 19.540 1.00 97.19 109 VAL A N 1
ATOM 812 C CA . VAL A 1 109 ? -8.740 2.225 19.449 1.00 97.19 109 VAL A CA 1
ATOM 813 C C . VAL A 1 109 ? -9.477 3.369 20.133 1.00 97.19 109 VAL A C 1
ATOM 815 O O . VAL A 1 109 ? -9.268 3.632 21.315 1.00 97.19 109 VAL A O 1
ATOM 818 N N . LEU A 1 110 ? -10.360 4.033 19.395 1.00 96.25 110 LEU A N 1
ATOM 819 C CA . LEU A 1 110 ? -11.184 5.124 19.903 1.00 96.25 110 LEU A CA 1
ATOM 820 C C . LEU A 1 110 ? -12.415 4.582 20.652 1.00 96.25 110 LEU A C 1
ATOM 822 O O . LEU A 1 110 ? -12.904 3.480 20.391 1.00 96.25 110 LEU A O 1
ATOM 826 N N . SER A 1 111 ? -12.988 5.395 21.544 1.00 96.75 111 SER A N 1
ATOM 827 C CA . SER A 1 111 ? -14.196 5.048 22.318 1.00 96.75 111 SER A CA 1
ATOM 828 C C . SER A 1 111 ? -15.425 4.749 21.445 1.00 96.75 111 SER A C 1
ATOM 830 O O . SER A 1 111 ? -16.309 3.992 21.842 1.00 96.75 111 SER A O 1
ATOM 832 N N . ASN A 1 112 ? -15.457 5.279 20.221 1.00 96.56 112 ASN A N 1
ATOM 833 C CA . ASN A 1 112 ? -16.490 5.027 19.212 1.00 96.56 112 ASN A CA 1
ATOM 834 C C . ASN A 1 112 ? -16.309 3.692 18.453 1.00 96.56 112 ASN A C 1
ATOM 836 O O . ASN A 1 112 ? -16.985 3.477 17.447 1.00 96.56 112 ASN A O 1
ATOM 840 N N . ARG A 1 113 ? -15.399 2.813 18.907 1.00 96.06 113 ARG A N 1
ATOM 841 C CA . ARG A 1 113 ? -15.029 1.532 18.271 1.00 96.06 113 ARG A CA 1
ATOM 842 C C . ARG A 1 113 ? -14.410 1.665 16.875 1.00 96.06 113 ARG A C 1
ATOM 844 O O . ARG A 1 113 ? -14.356 0.683 16.139 1.00 96.06 113 ARG A O 1
ATOM 851 N N . LYS A 1 114 ? -13.946 2.858 16.504 1.00 97.88 114 LYS A N 1
ATOM 852 C CA . LYS A 1 114 ? -13.120 3.070 15.311 1.00 97.88 114 LYS A CA 1
ATOM 853 C C . LYS A 1 114 ? -11.643 2.953 15.672 1.00 97.88 114 LYS A C 1
ATOM 855 O O . LYS A 1 114 ? -11.260 3.030 16.839 1.00 97.88 114 LYS A O 1
ATOM 860 N N . PHE A 1 115 ? -10.818 2.783 14.653 1.00 97.88 115 PHE A N 1
ATOM 861 C CA . PHE A 1 115 ? -9.368 2.684 14.778 1.00 97.88 115 PHE A CA 1
ATOM 862 C C . PHE A 1 115 ? -8.731 3.959 14.229 1.00 97.88 115 PHE A C 1
ATOM 864 O O . PHE A 1 115 ? -9.143 4.414 13.165 1.00 97.88 115 PHE A O 1
ATOM 871 N N . ALA A 1 116 ? -7.758 4.532 14.928 1.00 97.69 116 ALA A N 1
ATOM 872 C CA . ALA A 1 116 ? -6.982 5.686 14.476 1.00 97.69 116 ALA A CA 1
ATOM 873 C C . ALA A 1 116 ? -5.521 5.278 14.259 1.00 97.69 116 ALA A C 1
ATOM 875 O O . ALA A 1 116 ? -5.032 4.369 14.931 1.00 97.69 116 ALA A O 1
ATOM 876 N N . CYS A 1 117 ? -4.850 5.907 13.297 1.00 97.25 117 CYS A N 1
ATOM 877 C CA . CYS A 1 117 ? -3.406 5.764 13.128 1.00 97.25 117 CYS A CA 1
ATOM 878 C C . CYS A 1 117 ? -2.691 6.728 14.081 1.00 97.25 117 CYS A C 1
ATOM 880 O O . CYS A 1 117 ? -3.161 7.852 14.256 1.00 97.25 117 CYS A O 1
ATOM 882 N N . ASP A 1 118 ? -1.603 6.274 14.707 1.00 94.88 118 ASP A N 1
ATOM 883 C CA . ASP A 1 118 ? -0.850 7.073 15.686 1.00 94.88 118 ASP A CA 1
ATOM 884 C C . ASP A 1 118 ? 0.262 7.919 15.025 1.00 94.88 118 ASP A C 1
ATOM 886 O O . ASP A 1 118 ? 0.924 8.696 15.706 1.00 94.88 118 ASP A O 1
ATOM 890 N N . ASP A 1 119 ? 0.464 7.794 13.710 1.00 93.88 119 ASP A N 1
ATOM 891 C CA . ASP A 1 119 ? 1.466 8.556 12.961 1.00 93.88 119 ASP A CA 1
ATOM 892 C C . ASP A 1 119 ? 1.020 10.008 12.695 1.00 93.88 119 ASP A C 1
ATOM 894 O O . ASP A 1 119 ? -0.116 10.266 12.285 1.00 93.88 119 ASP A O 1
ATOM 898 N N . GLU A 1 120 ? 1.949 10.958 12.849 1.00 94.19 120 GLU A N 1
ATOM 899 C CA . GLU A 1 120 ? 1.713 12.409 12.708 1.00 94.19 120 GLU A CA 1
ATOM 900 C C . GLU A 1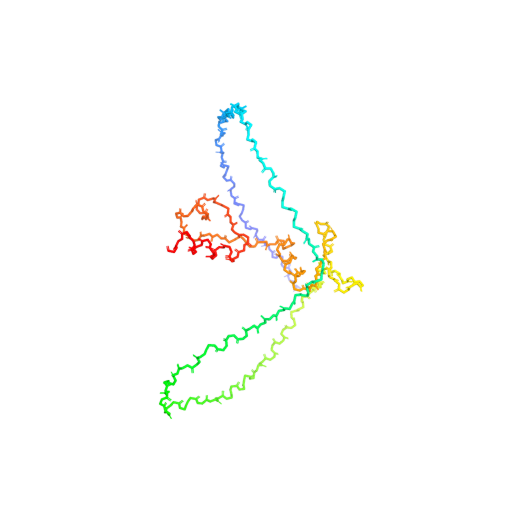 120 ? 1.177 12.794 11.315 1.00 94.19 120 GLU A C 1
ATOM 902 O O . GLU A 1 120 ? 0.280 13.629 11.185 1.00 94.19 120 GLU A O 1
ATOM 907 N N . ASP A 1 121 ? 1.661 12.123 10.264 1.00 92.88 121 ASP A N 1
ATOM 908 C CA . ASP A 1 121 ? 1.228 12.352 8.877 1.00 92.88 121 ASP A CA 1
ATOM 909 C C . ASP A 1 121 ? -0.225 11.915 8.622 1.00 92.88 121 ASP A C 1
ATOM 911 O O . ASP A 1 121 ? -0.838 12.291 7.619 1.00 92.88 121 ASP A O 1
ATOM 915 N N . CYS A 1 122 ? -0.779 11.084 9.508 1.00 95.38 122 CYS A N 1
ATOM 916 C CA . CYS A 1 122 ? -2.117 10.512 9.387 1.00 95.38 122 CYS A CA 1
ATOM 917 C C . CYS A 1 122 ? -3.064 10.973 10.498 1.00 95.38 122 CYS A C 1
ATOM 919 O O . CYS A 1 122 ? -4.149 10.401 10.669 1.00 95.38 122 CYS A O 1
ATOM 921 N N . ALA A 1 123 ? -2.701 12.055 11.194 1.00 93.38 123 ALA A N 1
ATOM 922 C CA . ALA A 1 123 ? -3.520 12.677 12.220 1.00 93.38 123 ALA A CA 1
ATOM 923 C C . ALA A 1 123 ? -4.955 12.938 11.717 1.00 93.38 123 ALA A C 1
ATOM 925 O O . ALA A 1 123 ? -5.192 13.615 10.714 1.00 93.38 123 ALA A O 1
ATOM 926 N N . GLY A 1 124 ? -5.938 12.374 12.424 1.00 92.88 124 GLY A N 1
ATOM 927 C CA . GLY A 1 124 ? -7.365 12.528 12.118 1.00 92.88 124 GLY A CA 1
ATOM 928 C C . GLY A 1 124 ? -7.960 11.479 11.171 1.00 92.88 124 GLY A C 1
ATOM 929 O O . GLY A 1 124 ? -9.182 11.447 11.004 1.00 92.88 124 GLY A O 1
ATOM 930 N N . GLN A 1 125 ? -7.157 10.577 10.595 1.00 96.88 125 GLN A N 1
ATOM 931 C CA . GLN A 1 125 ? -7.703 9.447 9.842 1.00 96.88 125 GLN A CA 1
ATOM 932 C C . GLN A 1 125 ? -8.265 8.388 10.792 1.00 96.88 125 GLN A C 1
ATOM 934 O O . GLN A 1 125 ? -7.598 7.923 11.717 1.00 96.88 125 GLN A O 1
ATOM 939 N N . THR A 1 126 ? -9.516 7.991 10.550 1.00 97.69 126 THR A N 1
ATOM 940 C CA . THR A 1 126 ? -10.176 6.932 11.318 1.00 97.69 126 THR A CA 1
ATOM 941 C C . THR A 1 126 ? -10.732 5.860 10.396 1.00 97.69 126 THR A C 1
ATOM 943 O O . THR A 1 126 ? -11.285 6.146 9.335 1.00 97.69 126 THR A O 1
ATOM 946 N N . PHE A 1 127 ? -10.602 4.611 10.822 1.00 97.88 127 PHE A N 1
ATOM 947 C CA . PHE A 1 127 ? -10.981 3.425 10.072 1.00 97.88 127 PHE A CA 1
ATOM 948 C C . PHE A 1 127 ? -12.083 2.674 10.809 1.00 97.88 127 PHE A C 1
ATOM 950 O O . PHE A 1 127 ? -12.087 2.585 12.040 1.00 97.88 127 PHE A O 1
ATOM 957 N N . ALA A 1 128 ? -13.020 2.102 10.056 1.00 97.69 128 ALA A N 1
ATOM 958 C CA . ALA A 1 128 ? -14.102 1.312 10.637 1.00 97.69 128 ALA A CA 1
ATOM 959 C C . ALA A 1 128 ? -13.612 -0.071 11.091 1.00 97.69 128 ALA A C 1
ATOM 961 O O . ALA A 1 128 ? -14.181 -0.666 12.005 1.00 97.69 128 ALA A O 1
ATOM 962 N N . ARG A 1 129 ? -12.560 -0.602 10.450 1.00 97.62 129 ARG A N 1
ATOM 963 C CA . ARG A 1 129 ? -12.041 -1.954 10.696 1.00 97.62 129 ARG A CA 1
ATOM 964 C C . ARG A 1 129 ? -10.530 -1.953 10.898 1.00 97.62 129 ARG A C 1
ATOM 966 O O . ARG A 1 129 ? -9.797 -1.287 10.174 1.00 97.62 129 ARG A O 1
ATOM 973 N N . LEU A 1 130 ? -10.050 -2.816 11.796 1.00 95.88 130 LEU A N 1
ATOM 974 C CA . LEU A 1 130 ? -8.617 -3.002 12.057 1.00 95.88 130 LEU A CA 1
ATOM 975 C C . LEU A 1 130 ? -7.832 -3.416 10.798 1.00 95.88 130 LEU A C 1
ATOM 977 O O . LEU A 1 130 ? -6.679 -3.033 10.629 1.00 95.88 130 LEU A O 1
ATOM 981 N N . ALA A 1 131 ? -8.454 -4.180 9.894 1.00 96.38 131 ALA A N 1
ATOM 982 C CA . ALA A 1 131 ? -7.835 -4.576 8.629 1.00 96.38 131 ALA A CA 1
ATOM 983 C C . ALA A 1 131 ? -7.519 -3.374 7.718 1.00 96.38 131 ALA A C 1
ATOM 985 O O . ALA A 1 131 ? -6.509 -3.389 7.018 1.00 96.38 131 ALA A O 1
ATOM 986 N N . GLU A 1 132 ? -8.355 -2.332 7.745 1.00 96.69 132 GLU A N 1
ATOM 987 C CA . GLU A 1 132 ? -8.138 -1.101 6.980 1.00 96.69 132 GLU A CA 1
ATOM 988 C C . GLU A 1 132 ? -6.981 -0.296 7.579 1.00 96.69 132 GLU A C 1
ATOM 990 O O . GLU A 1 132 ? -6.092 0.093 6.828 1.00 96.69 132 GLU A O 1
ATOM 995 N N . LEU A 1 133 ? -6.919 -0.164 8.913 1.00 96.31 133 LEU A N 1
ATOM 996 C CA . LEU A 1 133 ? -5.784 0.461 9.607 1.00 96.31 133 LEU A CA 1
ATOM 997 C C . LEU A 1 133 ? -4.463 -0.264 9.298 1.00 96.31 133 LEU A C 1
ATOM 999 O O . LEU A 1 133 ? -3.479 0.365 8.924 1.00 96.31 133 LEU A O 1
ATOM 1003 N N . ARG A 1 134 ? -4.434 -1.601 9.397 1.00 94.12 134 ARG A N 1
ATOM 1004 C CA . ARG A 1 134 ? -3.229 -2.392 9.077 1.00 94.12 134 ARG A CA 1
ATOM 1005 C C . ARG A 1 134 ? -2.784 -2.189 7.635 1.00 94.12 134 ARG A C 1
ATOM 1007 O O . ARG A 1 134 ? -1.595 -2.046 7.366 1.00 94.12 134 ARG A O 1
ATOM 1014 N N . ARG A 1 135 ? -3.739 -2.179 6.703 1.00 93.75 135 ARG A N 1
ATOM 1015 C CA . ARG A 1 135 ? -3.458 -1.927 5.290 1.00 93.75 135 ARG A CA 1
ATOM 1016 C C . ARG A 1 135 ? -2.912 -0.518 5.086 1.00 93.75 135 ARG A C 1
ATOM 1018 O O . ARG A 1 135 ? -1.921 -0.379 4.381 1.00 93.75 135 ARG A O 1
ATOM 1025 N N . HIS A 1 136 ? -3.541 0.482 5.697 1.00 94.81 136 HIS A N 1
ATOM 1026 C CA . HIS A 1 136 ? -3.104 1.871 5.660 1.00 94.81 136 HIS A CA 1
ATOM 1027 C C . HIS A 1 136 ? -1.653 1.994 6.132 1.00 94.81 136 HIS A C 1
ATOM 1029 O O . HIS A 1 136 ? -0.812 2.436 5.350 1.00 94.81 136 HIS A O 1
ATOM 1035 N N . HIS A 1 137 ? -1.337 1.462 7.315 1.00 93.12 137 HIS A N 1
ATOM 1036 C CA . HIS A 1 137 ? 0.017 1.475 7.863 1.00 93.12 137 HIS A CA 1
ATOM 1037 C C . HIS A 1 137 ? 1.035 0.778 6.959 1.00 93.12 137 HIS A C 1
ATOM 1039 O O . HIS A 1 137 ? 2.072 1.349 6.643 1.00 93.12 137 HIS A O 1
ATOM 1045 N N . PHE A 1 138 ? 0.721 -0.409 6.435 1.00 88.62 138 PHE A N 1
ATOM 1046 C CA . PHE A 1 138 ? 1.623 -1.101 5.511 1.00 88.62 138 PHE A CA 1
ATOM 1047 C C . PHE A 1 138 ? 1.865 -0.321 4.206 1.00 88.62 138 PHE A C 1
ATOM 1049 O O . PHE A 1 138 ? 2.928 -0.425 3.605 1.00 88.62 138 PHE A O 1
ATOM 1056 N N . THR A 1 139 ? 0.890 0.457 3.735 1.00 88.25 139 THR A N 1
ATOM 1057 C CA . THR A 1 139 ? 1.039 1.227 2.490 1.00 88.25 139 THR A CA 1
ATOM 1058 C C . THR A 1 139 ? 1.682 2.598 2.679 1.00 88.25 139 THR A C 1
ATOM 1060 O O . THR A 1 139 ? 2.447 3.024 1.816 1.00 88.25 139 THR A O 1
ATOM 1063 N N . HIS A 1 140 ? 1.382 3.287 3.780 1.00 91.19 140 HIS A N 1
ATOM 1064 C CA . HIS A 1 140 ? 1.823 4.660 4.025 1.00 91.19 140 HIS A CA 1
ATOM 1065 C C . HIS A 1 140 ? 3.083 4.710 4.899 1.00 91.19 140 HIS A C 1
ATOM 1067 O O . HIS A 1 140 ? 4.032 5.409 4.535 1.00 91.19 140 HIS A O 1
ATOM 1073 N N . HIS A 1 141 ? 3.138 3.895 5.955 1.00 90.75 141 HIS A N 1
ATOM 1074 C CA . HIS A 1 141 ? 4.163 3.946 7.008 1.00 90.75 141 HIS A CA 1
ATOM 1075 C C . HIS A 1 141 ? 5.216 2.839 6.929 1.00 90.75 141 HIS A C 1
ATOM 1077 O O . HIS A 1 141 ? 6.173 2.858 7.695 1.00 90.75 141 HIS A O 1
ATOM 1083 N N . ALA A 1 142 ? 5.102 1.885 5.998 1.00 86.00 142 ALA A N 1
ATOM 1084 C CA . ALA A 1 142 ? 6.183 0.926 5.782 1.00 86.00 142 ALA A CA 1
ATOM 1085 C C . ALA A 1 142 ? 7.481 1.673 5.430 1.00 86.00 142 ALA A C 1
ATOM 1087 O O . ALA A 1 142 ? 7.554 2.343 4.397 1.00 86.00 142 ALA A O 1
ATOM 1088 N N . VAL A 1 143 ? 8.480 1.554 6.309 1.00 83.75 143 VAL A N 1
ATOM 1089 C CA . VAL A 1 143 ? 9.820 2.136 6.140 1.00 83.75 143 VAL A CA 1
ATOM 1090 C C . VAL A 1 143 ? 10.456 1.582 4.865 1.00 83.75 143 VAL A C 1
ATOM 1092 O O . VAL A 1 143 ? 10.906 2.339 4.008 1.00 83.75 143 VAL A O 1
ATOM 1095 N N . ASP A 1 144 ? 10.340 0.269 4.674 1.00 82.69 144 ASP A N 1
ATOM 1096 C CA . ASP A 1 144 ? 10.873 -0.439 3.517 1.00 82.69 144 ASP A CA 1
ATOM 1097 C C . ASP A 1 144 ? 9.750 -0.799 2.547 1.00 82.69 144 ASP A C 1
ATOM 1099 O O . ASP A 1 144 ? 9.220 -1.912 2.542 1.00 82.69 144 ASP A O 1
ATOM 1103 N N . LYS A 1 145 ? 9.355 0.162 1.708 1.00 84.19 145 LYS A N 1
ATOM 1104 C CA . LYS A 1 145 ? 8.428 -0.101 0.600 1.00 84.19 145 LYS A CA 1
ATOM 1105 C C . LYS A 1 145 ? 9.174 -0.882 -0.489 1.00 84.19 145 LYS A C 1
ATOM 1107 O O . LYS A 1 145 ? 10.054 -0.311 -1.136 1.00 84.19 145 LYS A O 1
ATOM 1112 N N . PRO A 1 146 ? 8.855 -2.169 -0.731 1.00 87.62 146 PRO A N 1
ATOM 1113 C CA . PRO A 1 146 ? 9.517 -2.911 -1.791 1.00 87.62 146 PRO A CA 1
ATOM 1114 C C . PRO A 1 146 ? 9.133 -2.315 -3.146 1.00 87.62 146 PRO A C 1
ATOM 1116 O O . PRO A 1 146 ? 7.959 -2.247 -3.513 1.00 87.62 146 PRO A O 1
ATOM 1119 N N . ASN A 1 147 ? 10.144 -1.910 -3.904 1.00 92.75 147 ASN A N 1
ATOM 1120 C CA . ASN A 1 147 ? 9.975 -1.440 -5.270 1.00 92.75 147 ASN A CA 1
ATOM 1121 C C . ASN A 1 147 ? 9.834 -2.642 -6.210 1.00 92.75 147 ASN A C 1
ATOM 1123 O O . ASN A 1 147 ? 10.758 -3.442 -6.362 1.00 92.75 147 ASN A O 1
ATOM 1127 N N . PHE A 1 148 ? 8.678 -2.770 -6.858 1.00 94.94 148 PHE A N 1
ATOM 1128 C CA . PHE A 1 148 ? 8.413 -3.827 -7.830 1.00 94.94 148 PHE A CA 1
ATOM 1129 C C . PHE A 1 148 ? 8.649 -3.310 -9.248 1.00 94.94 148 PHE A C 1
ATOM 1131 O O . PHE A 1 148 ? 7.981 -2.385 -9.703 1.00 94.94 148 PHE A O 1
ATOM 1138 N N . TRP A 1 149 ? 9.566 -3.938 -9.974 1.00 97.00 149 TRP A N 1
ATOM 1139 C CA . TRP A 1 149 ? 9.929 -3.536 -11.331 1.00 97.00 149 TRP A CA 1
ATOM 1140 C C . TRP A 1 149 ? 9.330 -4.464 -12.383 1.00 97.00 149 TRP A C 1
ATOM 1142 O O . TRP A 1 149 ? 9.157 -5.659 -12.141 1.00 97.00 149 TRP A O 1
ATOM 1152 N N . CYS A 1 150 ? 9.039 -3.931 -13.574 1.00 97.44 150 CYS A N 1
ATOM 1153 C CA . CYS A 1 150 ? 8.694 -4.786 -14.705 1.00 97.44 150 CYS A CA 1
ATOM 1154 C C . CYS A 1 150 ? 9.943 -5.528 -15.206 1.00 97.44 150 CYS A C 1
ATOM 1156 O O . CYS A 1 150 ? 10.975 -4.910 -15.467 1.00 97.44 150 CYS A O 1
ATOM 1158 N N . HIS A 1 151 ? 9.840 -6.849 -15.368 1.00 95.88 151 HIS A N 1
ATOM 1159 C CA . HIS A 1 151 ? 10.932 -7.697 -15.860 1.00 95.88 151 HIS A CA 1
ATOM 1160 C C . HIS A 1 151 ? 11.130 -7.628 -17.384 1.00 95.88 151 HIS A C 1
ATOM 1162 O O . HIS A 1 151 ? 12.112 -8.160 -17.892 1.00 95.88 151 HIS A O 1
ATOM 1168 N N . VAL A 1 152 ? 10.222 -6.984 -18.125 1.00 96.06 152 VAL A N 1
ATOM 1169 C CA . VAL A 1 152 ? 10.321 -6.854 -19.585 1.00 96.06 152 VAL A CA 1
ATOM 1170 C C . VAL A 1 152 ? 11.312 -5.732 -19.928 1.00 96.06 152 VAL A C 1
ATOM 1172 O O . VAL A 1 152 ? 11.010 -4.571 -19.655 1.00 96.06 152 VAL A O 1
ATOM 1175 N N . PRO A 1 153 ? 12.475 -6.013 -20.548 1.00 94.00 153 PRO A N 1
ATOM 1176 C CA . PRO A 1 153 ? 13.554 -5.029 -20.707 1.00 94.00 153 PRO A CA 1
ATOM 1177 C C . PRO A 1 153 ? 13.171 -3.857 -21.621 1.00 94.00 153 PRO A C 1
ATOM 1179 O O . PRO A 1 153 ? 13.597 -2.725 -21.398 1.00 94.00 153 PRO A O 1
ATOM 1182 N N . THR A 1 154 ? 12.310 -4.102 -22.611 1.00 94.75 154 THR A N 1
ATOM 1183 C CA . THR A 1 154 ? 11.810 -3.080 -23.543 1.00 94.75 154 THR A CA 1
ATOM 1184 C C . THR A 1 154 ? 10.737 -2.177 -22.929 1.00 94.75 154 THR A C 1
ATOM 1186 O O . THR A 1 154 ? 10.435 -1.113 -23.479 1.00 94.75 154 THR A O 1
ATOM 1189 N N . CYS A 1 155 ? 10.177 -2.559 -21.776 1.00 96.62 155 CYS A N 1
ATOM 1190 C CA . CYS A 1 155 ? 9.143 -1.786 -21.106 1.00 96.62 155 CYS A CA 1
ATOM 1191 C C . CYS A 1 155 ? 9.721 -0.462 -20.571 1.00 96.62 155 CYS A C 1
ATOM 1193 O O . CYS A 1 155 ? 10.782 -0.472 -19.948 1.00 96.62 155 CYS A O 1
ATOM 1195 N N . PRO A 1 156 ? 9.037 0.686 -20.749 1.00 95.00 156 PRO A N 1
ATOM 1196 C CA . PRO A 1 156 ? 9.482 1.966 -20.186 1.00 95.00 156 PRO A CA 1
ATOM 1197 C C . PRO A 1 156 ? 9.568 1.966 -18.652 1.00 95.00 156 PRO A C 1
ATOM 1199 O O . PRO A 1 156 ? 10.273 2.792 -18.091 1.00 95.00 156 PRO A O 1
ATOM 1202 N N . ARG A 1 157 ? 8.874 1.044 -17.970 1.00 95.56 157 ARG A N 1
ATOM 1203 C CA . ARG A 1 157 ? 8.880 0.890 -16.502 1.00 95.56 157 ARG A CA 1
ATOM 1204 C C . ARG A 1 157 ? 9.808 -0.230 -16.009 1.00 95.56 157 ARG A C 1
ATOM 1206 O O . ARG A 1 157 ? 9.630 -0.753 -14.909 1.00 95.56 157 ARG A O 1
ATOM 1213 N N . SER A 1 158 ? 10.752 -0.662 -16.840 1.00 95.69 158 SER A N 1
ATOM 1214 C CA . SER A 1 158 ? 11.770 -1.636 -16.448 1.00 95.69 158 SER A CA 1
ATOM 1215 C C . SER A 1 158 ? 12.920 -0.965 -15.695 1.00 95.69 158 SER A C 1
ATOM 1217 O O . SER A 1 158 ? 13.149 0.240 -15.835 1.00 95.69 158 SER A O 1
ATOM 1219 N N . VAL A 1 159 ? 13.678 -1.764 -14.933 1.00 93.69 159 VAL A N 1
ATOM 1220 C CA . VAL A 1 159 ? 14.918 -1.310 -14.270 1.00 93.69 159 VAL A CA 1
ATOM 1221 C C . VAL A 1 159 ? 15.890 -0.730 -15.301 1.00 93.69 159 VAL A C 1
ATOM 1223 O O . VAL A 1 159 ? 16.498 0.309 -15.077 1.00 93.69 159 VAL A O 1
ATOM 1226 N N . SER A 1 160 ? 16.000 -1.376 -16.465 1.00 90.31 160 SER A N 1
ATOM 1227 C CA . SER A 1 160 ? 16.965 -1.022 -17.509 1.00 90.31 160 SER A CA 1
ATOM 1228 C C . SER A 1 160 ? 16.705 0.339 -18.152 1.00 90.31 160 SER A C 1
ATOM 1230 O O . SER A 1 160 ? 17.644 0.967 -18.629 1.00 90.31 160 SER A O 1
ATOM 1232 N N . ARG A 1 161 ? 15.448 0.800 -18.186 1.00 90.81 161 ARG A N 1
ATOM 1233 C CA . ARG A 1 161 ? 15.083 2.103 -18.766 1.00 90.81 161 ARG A CA 1
ATOM 1234 C C . ARG A 1 161 ? 14.971 3.222 -17.730 1.00 90.81 161 ARG A C 1
ATOM 1236 O O . ARG A 1 161 ? 14.652 4.341 -18.115 1.00 90.81 161 ARG A O 1
ATOM 1243 N N . GLY A 1 162 ? 15.229 2.930 -16.452 1.00 89.31 162 GLY A N 1
ATOM 1244 C CA . GLY A 1 162 ? 15.155 3.921 -15.376 1.00 89.31 162 GLY A CA 1
ATOM 1245 C C . GLY A 1 162 ? 13.742 4.467 -15.152 1.00 89.31 162 GLY A C 1
ATOM 1246 O O . GLY A 1 162 ? 13.586 5.635 -14.813 1.00 89.31 162 GLY A O 1
ATOM 1247 N N . GLY A 1 163 ? 12.712 3.652 -15.402 1.00 90.19 163 GLY A N 1
ATOM 1248 C CA . GLY A 1 163 ? 11.323 4.058 -15.189 1.00 90.19 163 GLY A CA 1
ATOM 1249 C C . GLY A 1 163 ? 10.929 4.148 -13.711 1.00 90.19 163 GLY A C 1
ATOM 1250 O O . GLY A 1 163 ? 11.740 3.963 -12.810 1.00 90.19 163 GLY A O 1
ATOM 1251 N N . GLU A 1 164 ? 9.646 4.397 -13.453 1.00 94.12 164 GLU A N 1
ATOM 1252 C CA . GLU A 1 164 ? 9.101 4.396 -12.092 1.00 94.12 164 GLU A CA 1
ATOM 1253 C C . GLU A 1 164 ? 8.709 2.974 -11.656 1.00 94.12 164 GLU A C 1
ATOM 1255 O O . GLU A 1 164 ? 7.939 2.289 -12.345 1.00 94.12 164 GLU A O 1
ATOM 1260 N N . ALA A 1 165 ? 9.217 2.542 -10.499 1.00 94.44 165 ALA A N 1
ATOM 1261 C CA . ALA A 1 165 ? 8.856 1.267 -9.890 1.00 94.44 165 ALA A CA 1
ATOM 1262 C C . ALA A 1 165 ? 7.425 1.282 -9.335 1.00 94.44 165 ALA A C 1
ATOM 1264 O O . ALA A 1 165 ? 6.904 2.293 -8.864 1.00 94.44 165 ALA A O 1
ATOM 1265 N N . PHE A 1 166 ? 6.780 0.120 -9.329 1.00 94.19 166 PHE A N 1
ATOM 1266 C CA . PHE A 1 166 ? 5.468 -0.039 -8.721 1.00 94.19 166 PHE A CA 1
ATOM 1267 C C . PHE A 1 166 ? 5.601 -0.229 -7.211 1.00 94.19 166 PHE A C 1
ATOM 1269 O O . PHE A 1 166 ? 6.340 -1.090 -6.748 1.00 94.19 166 PHE A O 1
ATOM 1276 N N . HIS A 1 167 ? 4.787 0.494 -6.445 1.00 89.00 167 HIS A N 1
ATOM 1277 C CA . HIS A 1 167 ? 4.716 0.346 -4.986 1.00 89.00 167 HIS A CA 1
ATOM 1278 C C . HIS A 1 167 ? 4.000 -0.939 -4.527 1.00 89.00 167 HIS A C 1
ATOM 1280 O O . HIS A 1 167 ? 4.068 -1.318 -3.362 1.00 89.00 167 HIS A O 1
ATOM 1286 N N . ARG A 1 168 ? 3.241 -1.603 -5.411 1.00 91.00 168 ARG A N 1
ATOM 1287 C CA . ARG A 1 168 ? 2.442 -2.795 -5.079 1.00 91.00 168 ARG A CA 1
ATOM 1288 C C . ARG A 1 168 ? 2.487 -3.828 -6.195 1.00 91.00 168 ARG A C 1
ATOM 1290 O O . ARG A 1 168 ? 2.336 -3.483 -7.369 1.00 91.00 168 ARG A O 1
ATOM 1297 N N . ARG A 1 169 ? 2.549 -5.107 -5.809 1.00 93.12 169 ARG A N 1
ATOM 1298 C CA . ARG A 1 169 ? 2.522 -6.250 -6.736 1.00 93.12 169 ARG A CA 1
ATOM 1299 C C . ARG A 1 169 ? 1.265 -6.283 -7.608 1.00 93.12 169 ARG A C 1
ATOM 1301 O O . ARG A 1 169 ? 1.366 -6.566 -8.794 1.00 93.12 169 ARG A O 1
ATOM 1308 N N . ASP A 1 170 ? 0.105 -5.917 -7.064 1.00 94.25 170 ASP A N 1
ATOM 1309 C CA . ASP A 1 170 ? -1.158 -5.897 -7.821 1.00 94.25 170 ASP A CA 1
ATOM 1310 C C . ASP A 1 170 ? -1.093 -4.958 -9.034 1.00 94.25 170 ASP A C 1
ATOM 1312 O O . ASP A 1 170 ? -1.600 -5.272 -10.109 1.00 94.25 170 ASP A O 1
ATOM 1316 N N . LYS A 1 171 ? -0.428 -3.805 -8.874 1.00 95.44 171 LYS A N 1
ATOM 1317 C CA . LYS A 1 171 ? -0.246 -2.826 -9.952 1.00 95.44 171 LYS A CA 1
ATOM 1318 C C . LYS A 1 171 ? 0.734 -3.329 -11.005 1.00 95.44 171 LYS A C 1
ATOM 1320 O O . LYS A 1 171 ? 0.471 -3.133 -12.187 1.00 95.44 171 LYS A O 1
ATOM 1325 N N . LEU A 1 172 ? 1.796 -4.023 -10.591 1.00 96.69 172 LEU A N 1
ATOM 1326 C CA . LEU A 1 172 ? 2.705 -4.695 -11.517 1.00 96.69 172 LEU A CA 1
ATOM 1327 C C . LEU A 1 172 ? 1.966 -5.763 -12.339 1.00 96.69 172 LEU A C 1
ATOM 1329 O O . LEU A 1 172 ? 2.074 -5.764 -13.558 1.00 96.69 172 LEU A O 1
ATOM 1333 N N . VAL A 1 173 ? 1.182 -6.639 -11.702 1.00 97.00 173 VAL A N 1
ATOM 1334 C CA . VAL A 1 173 ? 0.435 -7.702 -12.404 1.00 97.00 173 VAL A CA 1
ATOM 1335 C C . VAL A 1 173 ? -0.567 -7.109 -13.394 1.00 97.00 173 VAL A C 1
ATOM 1337 O O . VAL A 1 173 ? -0.633 -7.553 -14.538 1.00 97.00 173 VAL A O 1
ATOM 1340 N N . ALA A 1 174 ? -1.308 -6.077 -12.983 1.00 97.62 174 ALA A N 1
ATOM 1341 C CA . ALA A 1 174 ? -2.226 -5.372 -13.871 1.00 97.62 174 ALA A CA 1
ATOM 1342 C C . ALA A 1 174 ? -1.494 -4.737 -15.066 1.00 97.62 174 ALA A C 1
ATOM 1344 O O . ALA A 1 174 ? -1.950 -4.879 -16.195 1.00 97.62 174 ALA A O 1
ATOM 1345 N N . HIS A 1 175 ? -0.343 -4.098 -14.830 1.00 97.38 175 HIS A N 1
ATOM 1346 C CA . HIS A 1 175 ? 0.492 -3.511 -15.879 1.00 97.38 175 HIS A CA 1
ATOM 1347 C C . HIS A 1 175 ? 1.001 -4.558 -16.873 1.00 97.38 175 HIS A C 1
ATOM 1349 O O . HIS A 1 175 ? 0.897 -4.357 -18.079 1.00 97.38 175 HIS A O 1
ATOM 1355 N N . VAL A 1 176 ? 1.523 -5.683 -16.376 1.00 97.19 176 VAL A N 1
ATOM 1356 C CA . VAL A 1 176 ? 2.001 -6.778 -17.228 1.00 97.19 176 VAL A CA 1
ATOM 1357 C C . VAL A 1 176 ? 0.852 -7.319 -18.073 1.00 97.19 176 VAL A C 1
ATOM 1359 O O . VAL A 1 176 ? 1.007 -7.476 -19.277 1.00 97.19 176 VAL A O 1
ATOM 1362 N N . LYS A 1 177 ? -0.331 -7.511 -17.483 1.00 97.31 177 LYS A N 1
ATOM 1363 C CA . LYS A 1 177 ? -1.509 -7.980 -18.218 1.00 97.31 177 LYS A CA 1
ATOM 1364 C C . LYS A 1 177 ? -2.043 -6.964 -19.234 1.00 97.31 177 LYS A C 1
ATOM 1366 O O . LYS A 1 177 ? -2.661 -7.379 -20.196 1.00 97.31 177 LYS A O 1
ATOM 1371 N N . SER A 1 178 ? -1.867 -5.659 -19.033 1.00 97.31 178 SER A N 1
ATOM 1372 C CA . SER A 1 178 ? -2.370 -4.653 -19.981 1.00 97.31 178 SER A CA 1
ATOM 1373 C C . SER A 1 178 ? -1.371 -4.299 -21.084 1.00 97.31 178 SER A C 1
ATOM 1375 O O . SER A 1 178 ? -1.785 -3.906 -22.166 1.00 97.31 178 SER A O 1
ATOM 1377 N N . MET A 1 179 ? -0.067 -4.367 -20.797 1.00 96.38 179 MET A N 1
ATOM 1378 C CA . MET A 1 179 ? 1.002 -3.926 -21.707 1.00 96.38 179 MET A CA 1
ATOM 1379 C C . MET A 1 179 ? 1.766 -5.080 -22.366 1.00 96.38 179 MET A C 1
ATOM 1381 O O . MET A 1 179 ? 2.473 -4.848 -23.345 1.00 96.38 179 MET A O 1
ATOM 1385 N N . HIS A 1 180 ? 1.699 -6.288 -21.800 1.00 94.88 180 HIS A N 1
ATOM 1386 C CA . HIS A 1 180 ? 2.503 -7.445 -22.212 1.00 94.88 180 HIS A CA 1
ATOM 1387 C C . HIS A 1 180 ? 1.675 -8.727 -22.408 1.00 94.88 180 HIS A C 1
ATOM 1389 O O . HIS A 1 180 ? 2.265 -9.803 -22.485 1.00 94.88 180 HIS A O 1
ATOM 1395 N N . SER A 1 181 ? 0.339 -8.631 -22.443 1.00 84.38 181 SER A N 1
ATOM 1396 C CA . SER A 1 181 ? -0.548 -9.750 -22.803 1.00 84.38 181 SER A CA 1
ATOM 1397 C C . SER A 1 181 ? -0.550 -10.035 -24.293 1.00 84.38 181 SER A C 1
ATOM 1399 O O . SER A 1 181 ? -0.627 -9.035 -25.044 1.00 84.38 181 SER A O 1
#